Protein AF-A0A3Q3DZ41-F1 (afdb_monomer_lite)

InterPro domains:
  IPR013961 RAI1-like [PF08652] (24-184)
  IPR039039 RAI1-like family [PTHR12395] (18-173)

pLDDT: mean 80.2, std 16.4, range [27.97, 94.75]

Secondary structure (DSSP, 8-state):
------GGGG-SSPPP-PPPEEEEEEEE-TT--EESSSTT-EEE-PPPSS----TTTTTTTT-----HHHHTSSHHHHHHHHHTHHHHHHHHTTSSS--TTTT-SEE--HHHHHHHHHGGG-SS---EEEEEEETTEEEEEEE--HHHHHHHHT--HHHHHHHHHHHHHHHHTEESS--TT--S---EES-EEEEE--------

Organism: Hippocampus comes (NCBI:txid109280)

Foldseek 3Di:
DDDDLAPVVVPDPDDDDDDWDFPAWWAADPVRDIGRDCQQKWWFADADPDHPFDLQVCVVPNDDDDDPVVVQDCVNVVVNCVVCQVVLQVVCVVPPQNGSQPVAAEDDAPVVVVCVVCSNPCPPDDWDWDWDDDSNYIYIGTDQDPVNVVCVVPPDPVNVSVVSSVVRVVVVGTDSDPDPPDPDDGDIDHIRTDIDDDPDPPDD

Sequence (204 aa):
MILNAKKESYERCSPPFEERVEEGSFSLDAEWQFQHDNSQMRYFVEPDKTPNFDLRNGYSDRDIQGDENFIKTLEHILQWILANKSELMQRTAASSVSSPLADFDFVTSRGRLTKVFCTPYDDELEWSLAITKFQGVFYINEVETESACCYRQNRTESHKENMYWGYMFKQYTRAGRTCTVCSRECWNLFVCSILHHSKKKCCK

Structure (mmCIF, N/CA/C/O backbone):
data_AF-A0A3Q3DZ41-F1
#
_entry.id   AF-A0A3Q3DZ41-F1
#
loop_
_atom_site.group_PDB
_atom_site.id
_atom_site.type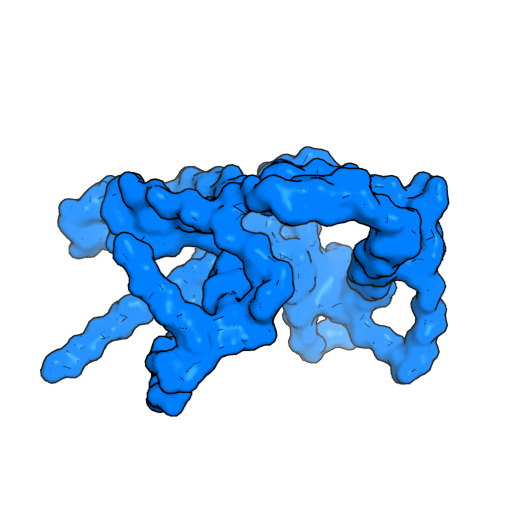_symbol
_atom_site.label_atom_id
_atom_site.label_alt_id
_atom_site.label_comp_id
_atom_site.label_asym_id
_atom_site.label_entity_id
_atom_site.label_seq_id
_atom_site.pdbx_PDB_ins_code
_atom_site.Cartn_x
_atom_site.Cartn_y
_atom_site.Cartn_z
_atom_site.occupancy
_atom_site.B_iso_or_equiv
_atom_site.auth_seq_id
_atom_site.auth_comp_id
_atom_site.auth_asym_id
_atom_site.auth_atom_id
_atom_site.pdbx_PDB_model_num
ATOM 1 N N . MET A 1 1 ? 1.398 15.754 20.392 1.00 50.03 1 MET A N 1
ATOM 2 C CA . MET A 1 1 ? 2.151 14.551 20.808 1.00 50.03 1 MET A CA 1
ATOM 3 C C . MET A 1 1 ? 3.187 14.290 19.731 1.00 50.03 1 MET A C 1
ATOM 5 O O . MET A 1 1 ? 2.789 14.219 18.579 1.00 50.03 1 MET A O 1
ATOM 9 N N . ILE A 1 2 ? 4.475 14.237 20.071 1.00 73.56 2 ILE A N 1
ATOM 10 C CA . ILE A 1 2 ? 5.553 13.931 19.117 1.00 73.56 2 ILE A CA 1
ATOM 11 C C . ILE A 1 2 ? 6.000 12.501 19.415 1.00 73.56 2 ILE A C 1
ATOM 13 O O . ILE A 1 2 ? 6.341 12.200 20.558 1.00 73.56 2 ILE A O 1
ATOM 17 N N . LEU A 1 3 ? 5.928 11.618 18.421 1.00 80.25 3 LEU A N 1
ATOM 18 C CA . LEU A 1 3 ? 6.421 10.244 18.522 1.00 80.25 3 LEU A CA 1
ATOM 19 C C . LEU A 1 3 ? 7.865 10.200 18.021 1.00 80.25 3 LEU A C 1
ATOM 21 O O . LEU A 1 3 ? 8.199 10.847 17.032 1.00 80.25 3 LEU A O 1
ATOM 25 N N . ASN A 1 4 ? 8.724 9.454 18.711 1.00 84.62 4 ASN A N 1
ATOM 26 C CA . ASN A 1 4 ? 10.105 9.264 18.288 1.00 84.62 4 ASN A CA 1
ATOM 27 C C . ASN A 1 4 ? 10.167 8.139 17.250 1.00 84.62 4 ASN A C 1
ATOM 29 O O . ASN A 1 4 ? 9.883 7.004 17.600 1.00 84.62 4 ASN A O 1
ATOM 33 N N . ALA A 1 5 ? 10.550 8.445 16.011 1.00 84.38 5 ALA A N 1
ATOM 34 C CA . ALA A 1 5 ? 10.646 7.461 14.933 1.00 84.38 5 ALA A CA 1
ATOM 35 C C . ALA A 1 5 ? 11.981 6.691 14.902 1.00 84.38 5 ALA A C 1
ATOM 37 O O . ALA A 1 5 ? 12.121 5.762 14.116 1.00 84.38 5 ALA A O 1
ATOM 38 N N . LYS A 1 6 ? 12.956 7.042 15.749 1.00 86.12 6 LYS A N 1
ATOM 39 C CA . LYS A 1 6 ? 14.289 6.427 15.742 1.00 86.12 6 LYS A CA 1
ATOM 40 C C . LYS A 1 6 ? 14.233 4.934 16.051 1.00 86.12 6 LYS A C 1
ATOM 42 O O . LYS A 1 6 ? 13.667 4.543 17.078 1.00 86.12 6 LYS A O 1
ATOM 47 N N . LYS A 1 7 ? 14.882 4.126 15.207 1.00 86.31 7 LYS A N 1
ATOM 48 C CA . LYS A 1 7 ? 14.948 2.662 15.314 1.00 86.31 7 LYS A CA 1
ATOM 49 C C . LYS A 1 7 ? 15.288 2.186 16.726 1.00 86.31 7 LYS A C 1
ATOM 51 O O . LYS A 1 7 ? 14.606 1.297 17.227 1.00 86.31 7 LYS A O 1
ATOM 56 N N . GLU A 1 8 ? 16.256 2.815 17.392 1.00 88.06 8 GLU A N 1
ATOM 57 C CA . GLU A 1 8 ? 16.742 2.441 18.730 1.00 88.06 8 GLU A CA 1
ATOM 58 C C . GLU A 1 8 ? 15.627 2.451 19.788 1.00 88.06 8 GLU A C 1
ATOM 60 O O . GLU A 1 8 ? 15.669 1.711 20.769 1.00 88.06 8 GLU A O 1
ATOM 65 N N . SER A 1 9 ? 14.577 3.253 19.578 1.00 85.81 9 SER A N 1
ATOM 66 C CA . SER A 1 9 ? 13.415 3.307 20.477 1.00 85.81 9 SER A CA 1
ATOM 67 C C . SER A 1 9 ? 12.537 2.052 20.394 1.00 85.81 9 SER A C 1
ATOM 69 O O . SER A 1 9 ? 11.720 1.813 21.288 1.00 85.81 9 SER A O 1
ATOM 71 N N . TYR A 1 10 ? 12.708 1.247 19.342 1.00 85.75 10 TYR A N 1
ATOM 72 C CA . TYR A 1 10 ? 11.885 0.090 18.998 1.00 85.75 10 TYR A CA 1
ATOM 73 C C . TYR A 1 10 ? 12.662 -1.238 18.969 1.00 85.75 10 TYR A C 1
ATOM 75 O O . TYR A 1 10 ? 12.063 -2.268 18.677 1.00 85.75 10 TYR A O 1
ATOM 83 N N . GLU A 1 11 ? 13.951 -1.264 19.336 1.00 82.00 11 GLU A N 1
ATOM 84 C CA . GLU A 1 11 ? 14.818 -2.467 19.333 1.00 82.00 11 GLU A CA 1
ATOM 85 C C . GLU A 1 11 ? 14.500 -3.504 20.437 1.00 82.00 11 GLU A C 1
ATOM 87 O O . GLU A 1 11 ? 15.330 -4.333 20.808 1.00 82.00 11 GLU A O 1
ATOM 92 N N . ARG A 1 12 ? 13.285 -3.479 20.991 1.00 79.06 12 ARG A N 1
ATOM 93 C CA . ARG A 1 12 ? 12.823 -4.451 21.993 1.00 79.06 12 ARG A CA 1
ATOM 94 C C . ARG A 1 12 ? 12.390 -5.765 21.330 1.00 79.06 12 ARG A C 1
ATOM 96 O O . ARG A 1 12 ? 12.420 -5.908 20.111 1.00 79.06 12 ARG A O 1
ATOM 103 N N . CYS A 1 13 ? 11.958 -6.729 22.147 1.00 76.19 13 CYS A N 1
ATOM 104 C CA . CYS A 1 13 ? 11.358 -7.973 21.666 1.00 76.19 13 CYS A CA 1
ATOM 105 C C . CYS A 1 13 ? 10.259 -7.698 20.633 1.00 76.19 13 CYS A C 1
ATOM 107 O O . CYS A 1 13 ? 9.438 -6.795 20.823 1.00 76.19 13 CYS A O 1
ATOM 109 N N . SER A 1 14 ? 10.227 -8.510 19.574 1.00 78.81 14 SER A N 1
ATOM 110 C CA . SER A 1 14 ? 9.194 -8.433 18.546 1.00 78.81 14 SER A CA 1
ATOM 111 C C . SER A 1 14 ? 7.806 -8.511 19.187 1.00 78.81 14 SER A C 1
ATOM 113 O O . SER A 1 14 ? 7.564 -9.419 19.991 1.00 78.81 14 SER A O 1
ATOM 115 N N . PRO A 1 15 ? 6.894 -7.574 18.871 1.00 84.88 15 PRO A N 1
ATOM 116 C CA . PRO A 1 15 ? 5.538 -7.650 19.382 1.00 84.88 15 PRO A CA 1
ATOM 117 C C . PRO A 1 15 ? 4.857 -8.913 18.838 1.00 84.88 15 PRO A C 1
ATOM 119 O O . PRO A 1 15 ? 5.215 -9.380 17.751 1.00 84.88 15 PRO A O 1
ATOM 122 N N . PRO A 1 16 ? 3.867 -9.464 19.557 1.00 83.56 16 PRO A N 1
ATOM 123 C CA . PRO A 1 16 ? 3.050 -10.532 19.008 1.00 83.56 16 PRO A CA 1
ATOM 124 C C . PRO A 1 16 ? 2.412 -10.043 17.705 1.00 83.56 16 PRO A C 1
ATOM 126 O O . PRO A 1 16 ? 1.768 -8.994 17.666 1.00 83.56 16 PRO A O 1
ATOM 129 N N . PHE A 1 17 ? 2.627 -10.797 16.633 1.00 81.31 17 PHE A N 1
ATOM 130 C CA . PHE A 1 17 ? 2.017 -10.551 15.337 1.00 81.31 17 PHE A CA 1
ATOM 131 C C . PHE A 1 17 ? 1.186 -11.776 14.988 1.00 81.31 17 PHE A C 1
ATOM 133 O O . PHE A 1 17 ? 1.726 -12.836 14.671 1.00 81.31 17 PHE A O 1
ATOM 140 N N . GLU A 1 18 ? -0.128 -11.644 15.139 1.00 79.25 18 GLU A N 1
ATOM 141 C CA . GLU A 1 18 ? -1.050 -12.743 14.887 1.00 79.25 18 GLU A CA 1
ATOM 142 C C . GLU A 1 18 ? -1.245 -12.986 13.386 1.00 79.25 18 GLU A C 1
ATOM 144 O O . GLU A 1 18 ? -1.083 -12.093 12.546 1.00 79.25 18 GLU A O 1
ATOM 149 N N . GLU A 1 19 ? -1.597 -14.229 13.060 1.00 81.38 19 GLU A N 1
ATOM 150 C CA . GLU A 1 19 ? -1.962 -14.621 11.707 1.00 81.38 19 GLU A CA 1
ATOM 151 C C . GLU A 1 19 ? -3.219 -13.869 11.260 1.00 81.38 19 GLU A C 1
ATOM 153 O O . GLU A 1 19 ? -4.181 -13.700 12.014 1.00 81.38 19 GLU A O 1
ATOM 158 N N . ARG A 1 20 ? -3.192 -13.381 10.020 1.00 81.25 20 ARG A N 1
ATOM 159 C CA . ARG A 1 20 ? -4.281 -12.589 9.455 1.00 81.25 20 ARG A CA 1
ATOM 160 C C . ARG A 1 20 ? -5.312 -13.519 8.842 1.00 81.25 20 ARG A C 1
ATOM 162 O O . ARG A 1 20 ? -4.956 -14.369 8.033 1.00 81.25 20 ARG A O 1
ATOM 169 N N . VAL A 1 21 ? -6.577 -13.298 9.174 1.00 84.06 21 VAL A N 1
ATOM 170 C CA . VAL A 1 21 ? -7.697 -14.020 8.567 1.00 84.06 21 VAL A CA 1
ATOM 171 C C . VAL A 1 21 ? -8.318 -13.137 7.492 1.00 84.06 21 VAL A C 1
ATOM 173 O O . VAL A 1 21 ? -8.525 -11.940 7.712 1.00 84.06 21 VAL A O 1
ATOM 176 N N . GLU A 1 22 ? -8.572 -13.715 6.318 1.00 87.19 22 GLU A N 1
ATOM 177 C CA . GLU A 1 22 ? -9.315 -13.042 5.255 1.00 87.19 22 GLU A CA 1
ATOM 178 C C . GLU A 1 22 ? -10.802 -13.001 5.603 1.00 87.19 22 GLU A C 1
ATOM 180 O O . GLU A 1 22 ? -11.447 -14.033 5.758 1.00 87.19 22 GLU A O 1
ATOM 185 N N . GLU A 1 23 ? -11.331 -11.786 5.725 1.00 87.19 23 GLU A N 1
ATOM 186 C CA . GLU A 1 23 ? -12.756 -11.511 5.918 1.00 87.19 23 GLU A CA 1
ATOM 187 C C . GLU A 1 23 ? -13.515 -11.495 4.588 1.00 87.19 23 GLU A C 1
ATOM 189 O O . GLU A 1 23 ? -14.722 -11.706 4.546 1.00 87.19 23 GLU A O 1
ATOM 194 N N . GLY A 1 24 ? -12.801 -11.250 3.491 1.00 90.25 24 GLY A N 1
ATOM 195 C CA . GLY A 1 24 ? -13.309 -11.365 2.135 1.00 90.25 24 GLY A CA 1
ATOM 196 C C . GLY A 1 24 ? -12.546 -10.479 1.166 1.00 90.25 24 GLY A C 1
ATOM 197 O O . GLY A 1 24 ? -11.469 -9.957 1.470 1.00 90.25 24 GLY A O 1
ATOM 198 N N . SER A 1 25 ? -13.129 -10.309 -0.015 1.00 92.06 25 SER A N 1
ATOM 199 C CA . SER A 1 25 ? -12.476 -9.657 -1.140 1.00 92.06 25 SER A CA 1
ATOM 200 C C . SER A 1 25 ? -13.422 -8.853 -2.026 1.00 92.06 25 SER A C 1
ATOM 202 O O . SER A 1 25 ? -14.643 -9.000 -1.963 1.00 92.06 25 SER A O 1
ATOM 204 N N . PHE A 1 26 ? -12.828 -7.985 -2.846 1.00 92.50 26 PHE A N 1
ATOM 205 C CA . PHE A 1 26 ? -13.477 -7.322 -3.973 1.00 92.50 26 PHE A CA 1
ATOM 206 C C . PHE A 1 26 ? -12.498 -7.127 -5.135 1.00 92.50 26 PHE A C 1
ATOM 208 O O . PHE A 1 26 ? -11.273 -7.238 -4.976 1.00 92.50 26 PHE A O 1
ATOM 215 N N . SER A 1 27 ? -13.061 -6.783 -6.288 1.00 90.81 27 SER A N 1
ATOM 216 C CA . SER A 1 27 ? -12.368 -6.520 -7.543 1.00 90.81 27 SER A CA 1
ATOM 217 C C . SER A 1 27 ? -12.644 -5.094 -8.032 1.00 90.81 27 SER A C 1
ATOM 219 O O . SER A 1 27 ? -13.663 -4.502 -7.679 1.00 90.81 27 SER A O 1
ATOM 221 N N . LEU A 1 28 ? -11.729 -4.539 -8.833 1.00 87.94 28 LEU A N 1
ATOM 222 C CA . LEU A 1 28 ? -11.901 -3.258 -9.530 1.00 87.94 28 LEU A CA 1
ATOM 223 C C . LEU A 1 28 ? -11.778 -3.490 -11.033 1.00 87.94 28 LEU A C 1
ATOM 225 O O . LEU A 1 28 ? -10.740 -3.985 -11.478 1.00 87.94 28 LEU A O 1
ATOM 229 N N . ASP A 1 29 ? -12.820 -3.180 -11.798 1.00 86.06 29 ASP A N 1
ATOM 230 C CA . ASP A 1 29 ? -12.792 -3.352 -13.254 1.00 86.06 29 ASP A CA 1
ATOM 231 C C . ASP A 1 29 ? -11.880 -2.332 -13.966 1.00 86.06 29 ASP A C 1
ATOM 233 O O . ASP A 1 29 ? -11.136 -1.576 -13.335 1.00 86.06 29 ASP A O 1
ATOM 237 N N . ALA A 1 30 ? -11.867 -2.364 -15.302 1.00 82.31 30 ALA A N 1
ATOM 238 C CA . ALA A 1 30 ? -11.004 -1.499 -16.108 1.00 82.31 30 ALA A CA 1
ATOM 239 C C . ALA A 1 30 ? -11.345 -0.007 -15.934 1.00 82.31 30 ALA A C 1
ATOM 241 O O . ALA A 1 30 ? -10.482 0.855 -16.102 1.00 82.31 30 ALA A O 1
ATOM 242 N N . GLU A 1 31 ? -12.583 0.283 -15.543 1.00 83.06 31 GLU A N 1
ATOM 243 C CA . GLU A 1 31 ? -13.115 1.603 -15.234 1.00 83.06 31 GLU A CA 1
ATOM 244 C C . GLU A 1 31 ? -12.983 1.950 -13.739 1.00 83.06 31 GLU A C 1
ATOM 246 O O . GLU A 1 31 ? -13.536 2.953 -13.280 1.00 83.06 31 GLU A O 1
ATOM 251 N N . TRP A 1 32 ? -12.230 1.145 -12.979 1.00 80.94 32 TRP A N 1
ATOM 252 C CA . TRP A 1 32 ? -12.004 1.280 -11.539 1.00 80.94 32 TRP A CA 1
ATOM 253 C C . TRP A 1 32 ? -13.282 1.197 -10.700 1.00 80.94 32 TRP A C 1
ATOM 255 O O . TRP A 1 32 ? -13.323 1.696 -9.577 1.00 80.94 32 TRP A O 1
ATOM 265 N N . GLN A 1 33 ? -14.331 0.565 -11.219 1.00 86.88 33 GLN A N 1
ATOM 266 C CA . GLN A 1 33 ? -15.576 0.397 -10.490 1.00 86.88 33 GLN A CA 1
ATOM 267 C C . GLN A 1 33 ? -15.510 -0.826 -9.587 1.00 86.88 33 GLN A C 1
ATOM 269 O O . GLN A 1 33 ? -14.936 -1.867 -9.917 1.00 86.88 33 GLN A O 1
ATOM 274 N N . PHE A 1 34 ? -16.123 -0.680 -8.418 1.00 89.75 34 PHE A N 1
ATOM 275 C CA . PHE A 1 34 ? -16.213 -1.733 -7.425 1.00 89.75 34 PHE A CA 1
ATOM 276 C C . PHE A 1 34 ? -17.076 -2.893 -7.911 1.00 89.75 34 PHE A C 1
ATOM 278 O O . PHE A 1 34 ? -18.251 -2.720 -8.231 1.00 89.75 34 PHE A O 1
ATOM 285 N N . GLN A 1 35 ? -16.494 -4.087 -7.864 1.00 92.50 35 GLN A N 1
ATOM 286 C CA . GLN A 1 35 ? -17.171 -5.351 -8.101 1.00 92.50 35 GLN A CA 1
ATOM 287 C C . GLN A 1 35 ? -17.053 -6.204 -6.838 1.00 92.50 35 GLN A C 1
ATOM 289 O O . GLN A 1 35 ? -15.948 -6.490 -6.363 1.00 92.50 35 GLN A O 1
ATOM 294 N N . HIS A 1 36 ? -18.189 -6.615 -6.269 1.00 92.81 36 HIS A N 1
ATOM 295 C CA . HIS A 1 36 ? -18.228 -7.445 -5.057 1.00 92.81 36 HIS A CA 1
ATOM 296 C C . HIS A 1 36 ? -17.983 -8.924 -5.387 1.00 92.81 36 HIS A C 1
ATOM 298 O O . HIS A 1 36 ? -18.798 -9.797 -5.105 1.00 92.81 36 HIS A O 1
ATOM 304 N N . ASP A 1 37 ? -16.861 -9.190 -6.049 1.00 90.25 37 ASP A N 1
ATOM 305 C CA . ASP A 1 37 ? -16.443 -10.508 -6.502 1.00 90.25 37 ASP A CA 1
ATOM 306 C C . ASP A 1 37 ? -14.910 -10.619 -6.578 1.00 90.25 37 ASP A C 1
ATOM 308 O O . ASP A 1 37 ? -14.155 -9.709 -6.219 1.00 90.25 37 ASP A O 1
ATOM 312 N N . ASN A 1 38 ? -14.435 -11.756 -7.077 1.00 89.00 38 ASN A N 1
ATOM 313 C CA . ASN A 1 38 ? -13.027 -12.031 -7.340 1.00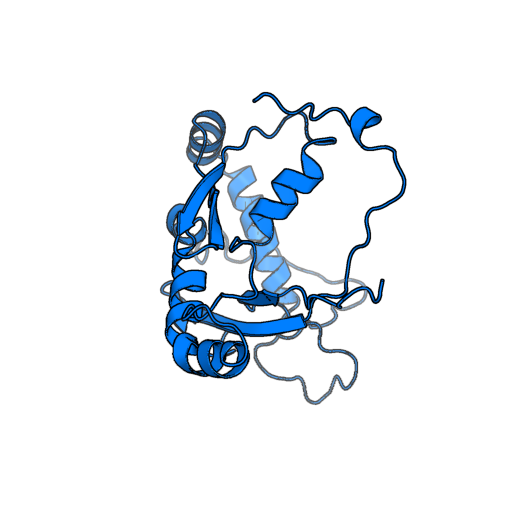 89.00 38 ASN A CA 1
ATOM 314 C C . ASN A 1 38 ? -12.695 -12.071 -8.845 1.00 89.00 38 ASN A C 1
ATOM 316 O O . ASN A 1 38 ? -11.720 -12.711 -9.239 1.00 89.00 38 ASN A O 1
ATOM 320 N N . SER A 1 39 ? -13.471 -11.392 -9.696 1.00 86.81 39 SER A N 1
ATOM 321 C CA . SER A 1 39 ? -13.297 -11.396 -11.160 1.00 86.81 39 SER A CA 1
ATOM 322 C C . SER A 1 39 ? -11.920 -10.894 -11.620 1.00 86.81 39 SER A C 1
ATOM 324 O O . SER A 1 39 ? -11.406 -11.297 -12.671 1.00 86.81 39 SER A O 1
ATOM 326 N N . GLN A 1 40 ? -11.278 -10.037 -10.823 1.00 87.12 40 GLN A N 1
ATOM 327 C CA . GLN A 1 40 ? -9.956 -9.482 -11.125 1.00 87.12 40 GLN A CA 1
ATOM 328 C C . GLN A 1 40 ? -8.805 -10.274 -10.503 1.00 87.12 40 GLN A C 1
ATOM 330 O O . GLN A 1 40 ? -7.640 -9.965 -10.760 1.00 87.12 40 GLN A O 1
ATOM 335 N N . MET A 1 41 ? -9.116 -11.357 -9.782 1.00 87.75 41 MET A N 1
ATOM 336 C CA . MET A 1 41 ? -8.122 -12.307 -9.304 1.00 87.75 41 MET A CA 1
ATOM 337 C C . MET A 1 41 ? -7.336 -12.885 -10.485 1.00 87.75 41 MET A C 1
ATOM 339 O O . MET A 1 41 ? -7.886 -13.217 -11.542 1.00 87.75 41 MET A O 1
ATOM 343 N N . ARG A 1 42 ? -6.019 -12.984 -10.316 1.00 84.56 42 ARG A N 1
ATOM 344 C CA . ARG A 1 42 ? -5.111 -13.620 -11.268 1.00 84.56 42 ARG A CA 1
ATOM 345 C C . ARG A 1 42 ? -4.281 -14.669 -10.552 1.00 84.56 42 ARG A C 1
ATOM 347 O O . ARG A 1 42 ? -3.927 -14.520 -9.382 1.00 84.56 42 ARG A O 1
ATOM 354 N N . TYR A 1 43 ? -3.938 -15.704 -11.300 1.00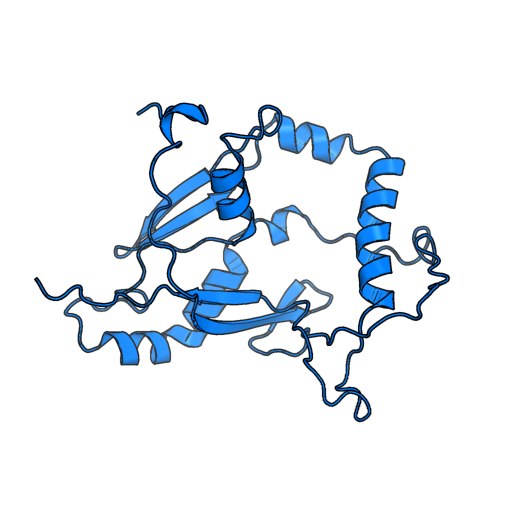 86.50 43 TYR A N 1
ATOM 355 C CA . TYR A 1 43 ? -3.097 -16.786 -10.816 1.00 86.50 43 TYR A CA 1
ATOM 356 C C . TYR A 1 43 ? -1.662 -16.540 -11.239 1.00 86.50 43 TYR A C 1
ATOM 358 O O . TYR A 1 43 ? -1.414 -16.179 -12.392 1.00 86.50 43 TYR A O 1
ATOM 366 N N . PHE A 1 44 ? -0.735 -16.727 -10.303 1.00 88.81 44 PHE A N 1
ATOM 367 C CA . PHE A 1 44 ? 0.684 -16.724 -10.614 1.00 88.81 44 PHE A CA 1
ATOM 368 C C . PHE A 1 44 ? 1.009 -17.831 -11.623 1.00 88.81 44 PHE A C 1
ATOM 370 O O . PHE A 1 44 ? 0.612 -18.984 -11.452 1.00 88.81 44 PHE A O 1
ATOM 377 N N . VAL A 1 45 ? 1.733 -17.459 -12.673 1.00 88.56 45 VAL A N 1
ATOM 378 C CA . VAL A 1 45 ? 2.294 -18.376 -13.660 1.00 88.56 45 VAL A CA 1
ATOM 379 C C . VAL A 1 45 ? 3.801 -18.309 -13.518 1.00 88.56 45 VAL A C 1
ATOM 381 O O . VAL A 1 45 ? 4.399 -17.246 -13.703 1.00 88.56 45 VAL A O 1
ATOM 384 N N . GLU A 1 46 ? 4.395 -19.444 -13.157 1.00 90.00 46 GLU A N 1
ATOM 385 C CA . GLU A 1 46 ? 5.840 -19.549 -13.030 1.00 90.00 46 GLU A CA 1
ATOM 386 C C . GLU A 1 46 ? 6.489 -19.326 -14.404 1.00 90.00 46 GLU A C 1
ATOM 388 O O . GLU A 1 46 ? 6.101 -19.979 -15.378 1.00 90.00 46 GLU A O 1
ATOM 393 N N . PRO A 1 47 ? 7.434 -18.380 -14.511 1.00 89.31 47 PRO A N 1
ATOM 394 C CA . PRO A 1 47 ? 8.138 -18.144 -15.757 1.00 89.31 47 PRO A CA 1
ATOM 395 C C . PRO A 1 47 ? 9.170 -19.241 -16.036 1.00 89.31 47 PRO A C 1
ATOM 397 O O . PRO A 1 47 ? 9.635 -19.929 -15.127 1.00 89.31 47 PRO A O 1
ATOM 400 N N . ASP A 1 48 ? 9.601 -19.350 -17.293 1.00 91.06 48 ASP A N 1
ATOM 401 C CA . ASP A 1 48 ? 10.755 -20.177 -17.646 1.00 91.06 48 ASP A CA 1
ATOM 402 C C . ASP A 1 48 ? 12.012 -19.742 -16.874 1.00 91.06 48 ASP A C 1
ATOM 404 O O . ASP A 1 48 ? 12.141 -18.592 -16.454 1.00 91.06 48 ASP A O 1
ATOM 408 N N . LYS A 1 49 ? 12.996 -20.643 -16.749 1.00 89.38 49 LYS A N 1
ATOM 409 C CA . LYS A 1 49 ? 14.269 -20.378 -16.042 1.00 89.38 49 LYS A CA 1
ATOM 410 C C . LYS A 1 49 ? 15.014 -19.138 -16.552 1.00 89.38 49 LYS A C 1
ATOM 412 O O . LYS A 1 49 ? 15.758 -18.517 -15.799 1.00 89.38 49 LYS A O 1
ATOM 417 N N . THR A 1 50 ? 14.844 -18.808 -17.829 1.00 91.06 50 THR A N 1
ATOM 418 C CA . THR A 1 50 ? 15.437 -17.640 -18.488 1.00 91.06 50 THR A CA 1
ATOM 419 C C . THR A 1 50 ? 14.349 -16.920 -19.286 1.00 91.06 50 THR A C 1
ATOM 421 O O . THR A 1 50 ? 14.255 -17.114 -20.502 1.00 91.06 50 THR A O 1
ATOM 424 N N . PRO A 1 51 ? 13.480 -16.144 -18.618 1.00 91.06 51 PRO A N 1
ATOM 425 C CA . PRO A 1 51 ? 12.360 -15.503 -19.284 1.00 91.06 51 PRO A CA 1
ATOM 426 C C . PRO A 1 51 ? 12.855 -14.342 -20.150 1.00 91.06 51 PRO A C 1
ATOM 428 O O . PRO A 1 51 ? 13.620 -13.495 -19.692 1.00 91.06 51 PRO A O 1
ATOM 431 N N . ASN A 1 52 ? 12.399 -14.281 -21.400 1.00 93.12 52 ASN A N 1
ATOM 432 C CA . ASN A 1 52 ? 12.709 -13.184 -22.318 1.00 93.12 52 ASN A CA 1
ATOM 433 C C . ASN A 1 52 ? 11.569 -12.153 -22.327 1.00 93.12 52 ASN A C 1
ATOM 435 O O . ASN A 1 52 ? 10.832 -12.030 -23.305 1.00 93.12 52 ASN A O 1
ATOM 439 N N . PHE A 1 53 ? 11.367 -11.476 -21.196 1.00 94.00 53 PHE A N 1
ATOM 440 C CA . PHE A 1 53 ? 10.295 -10.492 -21.042 1.00 94.00 53 PHE A CA 1
ATOM 441 C C . PHE A 1 53 ? 10.664 -9.152 -21.673 1.00 94.00 53 PHE A C 1
ATOM 443 O O . PHE A 1 53 ? 11.591 -8.480 -21.223 1.00 94.00 53 PHE A O 1
ATOM 450 N N . ASP A 1 54 ? 9.879 -8.720 -22.659 1.00 93.75 54 ASP A N 1
ATOM 451 C CA . ASP A 1 54 ? 9.933 -7.346 -23.148 1.00 93.75 54 ASP A CA 1
ATOM 452 C C . ASP A 1 54 ? 9.022 -6.461 -22.289 1.00 93.75 54 ASP A C 1
ATOM 454 O O . ASP A 1 54 ? 7.803 -6.423 -22.476 1.00 93.75 54 ASP A O 1
ATOM 458 N N . LEU A 1 55 ? 9.623 -5.770 -21.317 1.00 93.38 55 LEU A N 1
ATOM 459 C CA . LEU A 1 55 ? 8.918 -4.892 -20.378 1.00 93.38 55 LEU A CA 1
ATOM 460 C C . LEU A 1 55 ? 8.513 -3.543 -20.991 1.00 93.38 55 LEU A C 1
ATOM 462 O O . LEU A 1 55 ? 7.698 -2.839 -20.402 1.00 93.38 55 LEU A O 1
ATOM 466 N N . ARG A 1 56 ? 9.055 -3.184 -22.162 1.00 92.62 56 ARG A N 1
ATOM 467 C CA . ARG A 1 56 ? 8.708 -1.951 -22.890 1.00 92.62 56 ARG A CA 1
ATOM 468 C C . ARG A 1 56 ? 7.527 -2.136 -23.829 1.00 92.62 56 ARG A C 1
ATOM 470 O O . ARG A 1 56 ? 6.955 -1.153 -24.300 1.00 92.62 56 ARG A O 1
ATOM 477 N N . ASN A 1 57 ? 7.179 -3.386 -24.114 1.00 90.50 57 ASN A N 1
ATOM 478 C CA . ASN A 1 57 ? 6.117 -3.756 -25.030 1.00 90.50 57 ASN A CA 1
ATOM 479 C C . ASN A 1 57 ? 4.796 -3.072 -24.657 1.00 90.50 57 ASN A C 1
ATOM 481 O O . ASN A 1 57 ? 4.159 -3.472 -23.693 1.00 90.50 57 ASN A O 1
ATOM 485 N N . GLY A 1 58 ? 4.364 -2.095 -25.458 1.00 87.19 58 GLY A N 1
ATOM 486 C CA . GLY A 1 58 ? 3.092 -1.398 -25.264 1.00 87.19 58 GLY A CA 1
ATOM 487 C C . GLY A 1 58 ? 3.169 -0.097 -24.467 1.00 87.19 58 GLY A C 1
ATOM 488 O O . GLY A 1 58 ? 2.130 0.523 -24.262 1.00 87.19 58 GLY A O 1
ATOM 489 N N . TYR A 1 59 ? 4.357 0.344 -24.033 1.00 88.50 59 TYR A N 1
ATOM 490 C CA . TYR A 1 59 ? 4.485 1.571 -23.238 1.00 88.50 59 TYR A CA 1
ATOM 491 C C . TYR A 1 59 ? 4.008 2.816 -24.002 1.00 88.50 59 TYR A C 1
ATOM 493 O O . TYR A 1 59 ? 3.346 3.677 -23.436 1.00 88.50 59 TYR A O 1
ATOM 501 N N . SER A 1 60 ? 4.300 2.905 -25.304 1.00 87.06 60 SER A N 1
ATOM 502 C CA . SER A 1 60 ? 3.977 4.091 -26.109 1.00 87.06 60 SER A CA 1
ATOM 503 C C . SER A 1 60 ? 2.527 4.165 -26.598 1.00 87.06 60 SER A C 1
ATOM 505 O O . SER A 1 60 ? 2.086 5.242 -26.985 1.00 87.06 60 SER A O 1
ATOM 507 N N . ASP A 1 61 ? 1.808 3.040 -26.662 1.00 84.44 61 ASP A N 1
ATOM 508 C CA . ASP A 1 61 ? 0.504 2.942 -27.339 1.00 84.44 61 ASP A CA 1
ATOM 509 C C . ASP A 1 61 ? -0.601 2.249 -26.523 1.00 84.44 61 ASP A C 1
ATOM 511 O O . ASP A 1 61 ? -1.777 2.404 -26.847 1.00 84.44 61 ASP A O 1
ATOM 515 N N . ARG A 1 62 ? -0.255 1.491 -25.473 1.00 82.69 62 ARG A N 1
ATOM 516 C CA . ARG A 1 62 ? -1.205 0.705 -24.663 1.00 82.69 62 ARG A CA 1
ATOM 517 C C . ARG A 1 62 ? -1.139 0.986 -23.161 1.00 82.69 62 ARG A C 1
ATOM 519 O O . ARG A 1 62 ? -1.870 0.339 -22.412 1.00 82.69 62 ARG A O 1
ATOM 526 N N . ASP A 1 63 ? -0.290 1.906 -22.705 1.00 80.88 63 ASP A N 1
ATOM 527 C CA . ASP A 1 63 ? -0.260 2.303 -21.294 1.00 80.88 63 ASP A CA 1
ATOM 528 C C . ASP A 1 63 ? -1.508 3.129 -20.942 1.00 80.88 63 ASP A C 1
ATOM 530 O O . ASP A 1 63 ? -1.714 4.229 -21.455 1.00 80.88 63 ASP A O 1
ATOM 534 N N . ILE A 1 64 ? -2.356 2.581 -20.070 1.00 76.19 64 ILE A N 1
ATOM 535 C CA . ILE A 1 64 ? -3.542 3.258 -19.538 1.00 76.19 64 ILE A CA 1
ATOM 536 C C . ILE A 1 64 ? -3.245 3.604 -18.083 1.00 76.19 64 ILE A C 1
ATOM 538 O O . ILE A 1 64 ? -3.305 2.749 -17.195 1.00 76.19 64 ILE A O 1
ATOM 542 N N . GLN A 1 65 ? -2.926 4.872 -17.834 1.00 71.69 65 GLN A N 1
ATOM 543 C CA . GLN A 1 65 ? -2.642 5.358 -16.488 1.00 71.69 65 GLN A CA 1
ATOM 544 C C . GLN A 1 65 ? -3.951 5.622 -15.739 1.00 71.69 65 GLN A C 1
ATOM 546 O O . GLN A 1 65 ? -4.782 6.420 -16.171 1.00 71.69 65 GLN A O 1
ATOM 551 N N . GLY A 1 66 ? -4.136 4.933 -14.613 1.00 68.69 66 GLY A N 1
ATOM 552 C CA . GLY A 1 66 ? -5.242 5.196 -13.695 1.00 68.69 66 GLY A CA 1
ATOM 553 C C . GLY A 1 66 ? -5.031 6.480 -12.896 1.00 68.69 66 GLY A C 1
ATOM 554 O O . GLY A 1 66 ? -3.899 6.926 -12.699 1.00 68.69 66 GLY A O 1
ATOM 555 N N . ASP A 1 67 ? -6.120 7.054 -12.384 1.00 72.75 67 ASP A N 1
ATOM 556 C CA . ASP A 1 67 ? -6.029 8.181 -11.456 1.00 72.75 67 ASP A CA 1
ATOM 557 C C . ASP A 1 67 ? -5.469 7.711 -10.103 1.00 72.75 67 ASP A C 1
ATOM 559 O O . ASP A 1 67 ? -6.133 7.030 -9.316 1.00 72.75 67 ASP A O 1
ATOM 563 N N . GLU A 1 68 ? -4.226 8.096 -9.807 1.00 72.31 68 GLU A N 1
ATOM 564 C CA . GLU A 1 68 ? -3.563 7.756 -8.547 1.00 72.31 68 GLU A CA 1
ATOM 565 C C . GLU A 1 68 ? -4.294 8.296 -7.316 1.00 72.31 68 GLU A C 1
ATOM 567 O O . GLU A 1 68 ? -4.175 7.712 -6.238 1.00 72.31 68 GLU A O 1
ATOM 572 N N . ASN A 1 69 ? -5.044 9.394 -7.441 1.00 70.38 69 ASN A N 1
ATOM 573 C CA . ASN A 1 69 ? -5.777 9.965 -6.313 1.00 70.38 69 ASN A CA 1
ATOM 574 C C . ASN A 1 69 ? -6.968 9.093 -5.929 1.00 70.38 69 ASN A C 1
ATOM 576 O O . ASN A 1 69 ? -7.232 8.900 -4.742 1.00 70.38 69 ASN A O 1
ATOM 580 N N . PHE A 1 70 ? -7.633 8.509 -6.924 1.00 69.19 70 PHE A N 1
ATOM 581 C CA . PHE A 1 70 ? -8.752 7.597 -6.725 1.00 69.19 70 PHE A CA 1
ATOM 582 C C . PHE A 1 70 ? -8.318 6.319 -5.987 1.00 69.19 70 PHE A C 1
ATOM 584 O O . PHE A 1 70 ? -8.976 5.865 -5.052 1.00 69.19 70 PHE A O 1
ATOM 591 N N . ILE A 1 71 ? -7.131 5.794 -6.310 1.00 65.69 71 ILE A N 1
ATOM 592 C CA . ILE A 1 71 ? -6.546 4.604 -5.662 1.00 65.69 71 ILE A CA 1
ATOM 593 C C . ILE A 1 71 ? -6.167 4.875 -4.192 1.00 65.69 71 ILE A C 1
ATOM 595 O O . ILE A 1 71 ? -6.158 3.966 -3.356 1.00 65.69 71 ILE A O 1
ATOM 599 N N . LYS A 1 72 ? -5.862 6.132 -3.847 1.00 67.00 72 LYS A N 1
ATOM 600 C CA . LYS A 1 72 ? -5.434 6.557 -2.505 1.00 67.00 72 LYS A CA 1
ATOM 601 C C . LYS A 1 72 ? -6.586 6.787 -1.527 1.00 67.00 72 LYS A C 1
ATOM 603 O O . LYS A 1 72 ? -6.320 7.239 -0.413 1.00 67.00 72 LYS A O 1
ATOM 608 N N . THR A 1 73 ? -7.836 6.483 -1.860 1.00 82.12 73 THR A N 1
ATOM 609 C CA . THR A 1 73 ? -8.958 6.649 -0.922 1.00 82.12 73 THR A CA 1
ATOM 610 C C . THR A 1 73 ? -9.191 5.384 -0.081 1.00 82.12 73 THR A C 1
ATOM 612 O O . THR A 1 73 ? -8.511 4.362 -0.230 1.00 82.12 73 THR A O 1
ATOM 615 N N . LEU A 1 74 ? -10.113 5.458 0.885 1.00 89.44 74 LEU A N 1
ATOM 616 C CA . LEU A 1 74 ? -10.676 4.281 1.564 1.00 89.44 74 LEU A CA 1
ATOM 617 C C . LEU A 1 74 ? -11.980 3.810 0.905 1.00 89.44 74 LEU A C 1
ATOM 619 O O . LEU A 1 74 ? -12.603 2.881 1.406 1.00 89.44 74 LEU A O 1
ATOM 623 N N . GLU A 1 75 ? -12.396 4.436 -0.195 1.00 89.69 75 GLU A N 1
ATOM 624 C CA . GLU A 1 75 ? -13.741 4.316 -0.756 1.00 89.69 75 GLU A CA 1
ATOM 625 C C . GLU A 1 75 ? -14.144 2.867 -1.027 1.00 89.69 75 GLU A C 1
ATOM 627 O O . GLU A 1 75 ? -15.141 2.408 -0.482 1.00 89.69 75 GLU A O 1
ATOM 632 N N . HIS A 1 76 ? -13.320 2.107 -1.748 1.00 89.25 76 HIS A N 1
ATOM 633 C CA . HIS A 1 76 ? -13.623 0.710 -2.073 1.00 89.25 76 HIS A CA 1
ATOM 634 C C . HIS A 1 76 ? -13.658 -0.211 -0.844 1.00 89.25 76 HIS A C 1
ATOM 636 O O . HIS A 1 76 ? -14.465 -1.135 -0.774 1.00 89.25 76 HIS A O 1
ATOM 642 N N . ILE A 1 77 ? -12.824 0.063 0.167 1.00 91.56 77 ILE A N 1
ATOM 643 C CA . ILE A 1 77 ? -12.864 -0.669 1.443 1.00 91.56 77 ILE A CA 1
ATOM 644 C C . ILE A 1 77 ? -14.182 -0.366 2.166 1.00 91.56 77 ILE A C 1
ATOM 646 O O . ILE A 1 77 ? -14.816 -1.271 2.704 1.00 91.56 77 ILE A O 1
ATOM 650 N N . LEU A 1 78 ? -14.622 0.896 2.158 1.00 92.25 78 LEU A N 1
ATOM 651 C CA . LEU A 1 78 ? -15.897 1.302 2.748 1.00 92.25 78 LEU A CA 1
ATOM 652 C C . LEU A 1 78 ? -17.089 0.715 1.981 1.00 92.25 78 LEU A C 1
ATOM 654 O O . LEU A 1 78 ? -18.030 0.245 2.615 1.00 92.25 78 LEU A O 1
ATOM 658 N N . GLN A 1 79 ? -17.041 0.684 0.648 1.00 93.44 79 GLN A N 1
ATOM 659 C CA . GLN A 1 79 ? -18.048 0.028 -0.192 1.00 93.44 79 GLN A CA 1
ATOM 660 C C . GLN A 1 79 ? -18.148 -1.464 0.138 1.00 93.44 79 GLN A C 1
ATOM 662 O O . GLN A 1 79 ? -19.254 -1.961 0.345 1.00 93.44 79 GLN A O 1
ATOM 667 N N . TRP A 1 80 ? -17.014 -2.153 0.305 1.00 93.75 80 TRP A N 1
ATOM 668 C CA . TRP A 1 80 ? -17.003 -3.541 0.762 1.00 93.75 80 TRP A CA 1
ATOM 669 C 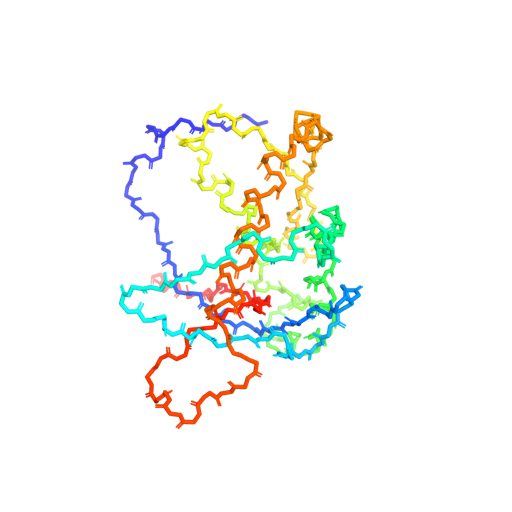C . TRP A 1 80 ? -17.635 -3.692 2.152 1.00 93.75 80 TRP A C 1
ATOM 671 O O . TRP A 1 80 ? -18.513 -4.531 2.339 1.00 93.75 80 TRP A O 1
ATOM 681 N N . ILE A 1 81 ? -17.269 -2.854 3.128 1.00 92.12 81 ILE A N 1
ATOM 682 C CA . ILE A 1 81 ? -17.859 -2.904 4.480 1.00 92.12 81 ILE A CA 1
ATOM 683 C C . ILE A 1 81 ? -19.382 -2.711 4.422 1.00 92.12 81 ILE A C 1
ATOM 685 O O . ILE A 1 81 ? -20.122 -3.401 5.124 1.00 92.12 81 ILE A O 1
ATOM 689 N N . LEU A 1 82 ? -19.864 -1.783 3.591 1.00 92.81 82 LEU A N 1
ATOM 690 C CA . LEU A 1 82 ? -21.293 -1.528 3.417 1.00 92.81 82 LEU A CA 1
ATOM 691 C C . LEU A 1 82 ? -22.010 -2.710 2.754 1.00 92.81 82 LEU A C 1
ATOM 693 O O . LEU A 1 82 ? -23.088 -3.083 3.218 1.00 92.81 82 LEU A O 1
ATOM 697 N N . ALA A 1 83 ? -21.404 -3.323 1.734 1.00 93.56 83 ALA A N 1
ATOM 698 C CA . ALA A 1 83 ? -21.944 -4.499 1.052 1.00 93.56 83 ALA A CA 1
ATOM 699 C C . ALA A 1 83 ? -22.051 -5.724 1.982 1.00 93.56 83 ALA A C 1
ATOM 701 O O . ALA A 1 83 ? -23.010 -6.483 1.886 1.00 93.56 83 ALA A O 1
ATOM 702 N N . ASN A 1 84 ? -21.126 -5.872 2.938 1.00 91.75 84 ASN A N 1
ATOM 703 C CA . ASN A 1 84 ? -21.079 -7.002 3.879 1.00 91.75 84 ASN A CA 1
ATOM 704 C C . ASN A 1 84 ? -21.654 -6.659 5.268 1.00 91.75 84 ASN A C 1
ATOM 706 O O . ASN A 1 84 ? -21.509 -7.421 6.223 1.00 91.75 84 ASN A O 1
ATOM 710 N N . LYS A 1 85 ? -22.328 -5.509 5.413 1.00 88.81 85 LYS A N 1
ATOM 711 C CA . LYS A 1 85 ? -22.775 -4.980 6.712 1.00 88.81 85 LYS A CA 1
ATOM 712 C C . LYS A 1 85 ? -23.655 -5.955 7.496 1.00 88.81 85 LYS A C 1
ATOM 714 O O . LYS A 1 85 ? -23.505 -6.050 8.711 1.00 88.81 85 LYS A O 1
ATOM 719 N N . SER A 1 86 ? -24.590 -6.638 6.835 1.00 86.81 86 SER A N 1
ATOM 720 C CA . SER A 1 86 ? -25.509 -7.582 7.486 1.00 86.81 86 SER A CA 1
ATOM 721 C C . SER A 1 86 ? -24.779 -8.802 8.048 1.00 86.81 86 SER A C 1
ATOM 723 O O . SER A 1 86 ? -25.030 -9.182 9.189 1.00 86.81 86 SER A O 1
ATOM 725 N N . GLU A 1 87 ? -23.857 -9.379 7.281 1.00 85.81 87 GLU A N 1
ATOM 726 C CA . GLU A 1 87 ? -23.040 -10.524 7.689 1.00 85.81 87 GLU A CA 1
ATOM 727 C C . GLU A 1 87 ? -22.101 -10.158 8.845 1.00 85.81 87 GLU A C 1
ATOM 729 O O . GLU A 1 87 ? -22.041 -10.857 9.860 1.00 85.81 87 GLU A O 1
ATOM 734 N N . LEU A 1 88 ? -21.449 -8.997 8.742 1.00 84.56 88 LEU A N 1
ATOM 735 C CA . LEU A 1 88 ? -20.603 -8.451 9.798 1.00 84.56 88 LEU A CA 1
ATOM 736 C C . LEU A 1 88 ? -21.400 -8.213 11.095 1.00 84.56 88 LEU A C 1
ATOM 738 O O . LEU A 1 88 ? -20.967 -8.626 12.169 1.00 84.56 88 LEU A O 1
ATOM 742 N N . MET A 1 89 ? -22.609 -7.643 11.002 1.00 80.81 89 MET A N 1
ATOM 743 C CA . MET A 1 89 ? -23.488 -7.435 12.162 1.00 80.81 89 MET A CA 1
ATOM 744 C C . MET A 1 89 ? -23.945 -8.737 12.828 1.00 80.81 89 MET A C 1
ATOM 746 O O . MET A 1 89 ? -24.063 -8.779 14.053 1.00 80.81 89 MET A O 1
ATOM 750 N N . GLN A 1 90 ? -24.219 -9.793 12.053 1.00 78.44 90 GLN A N 1
ATOM 751 C CA . GLN A 1 90 ? -24.626 -11.091 12.607 1.00 78.44 90 GLN A CA 1
ATOM 752 C C . GLN A 1 90 ? -23.513 -11.718 13.451 1.00 78.44 90 GLN A C 1
ATOM 754 O O . GLN A 1 90 ? -23.789 -12.299 14.500 1.00 78.44 90 GLN A O 1
ATOM 759 N N . ARG A 1 91 ? -22.252 -11.546 13.042 1.00 70.69 91 ARG A N 1
ATOM 760 C CA . ARG A 1 91 ? -21.084 -12.035 13.788 1.00 70.69 91 ARG A CA 1
ATOM 761 C C . ARG A 1 91 ? -20.843 -11.248 15.074 1.00 70.69 91 ARG A C 1
ATOM 763 O O . ARG A 1 91 ? -20.490 -11.839 16.091 1.00 70.69 91 ARG A O 1
ATOM 770 N N . THR A 1 92 ? -21.103 -9.941 15.061 1.00 64.56 92 THR A N 1
ATOM 771 C CA . THR A 1 92 ? -20.924 -9.065 16.230 1.00 64.56 92 THR A CA 1
ATOM 772 C C . THR A 1 92 ? -22.127 -9.043 17.179 1.00 64.56 92 THR A C 1
ATOM 774 O O . THR A 1 92 ? -22.069 -8.362 18.199 1.00 64.56 92 THR A O 1
ATOM 777 N N . ALA A 1 93 ? -23.219 -9.764 16.890 1.00 56.12 93 ALA A N 1
ATOM 778 C CA . ALA A 1 93 ? -24.466 -9.736 17.670 1.00 56.12 93 ALA A CA 1
ATOM 779 C C . ALA A 1 93 ? -24.320 -10.196 19.140 1.00 56.12 93 ALA A C 1
ATOM 781 O O . ALA A 1 93 ? -25.221 -9.981 19.949 1.00 56.12 93 ALA A O 1
ATOM 782 N N . ALA A 1 94 ? -23.183 -10.794 19.508 1.00 54.25 94 ALA A N 1
ATOM 783 C CA . ALA A 1 94 ? -22.829 -11.100 20.896 1.00 54.25 94 ALA A CA 1
ATOM 784 C C . ALA A 1 94 ? -22.314 -9.878 21.695 1.00 54.25 94 ALA A C 1
ATOM 786 O O . ALA A 1 94 ? -22.196 -9.950 22.919 1.00 54.25 94 ALA A O 1
ATOM 787 N N . SER A 1 95 ? -22.010 -8.763 21.025 1.00 53.88 95 SER A N 1
ATOM 788 C CA . SER A 1 95 ? -21.476 -7.532 21.611 1.00 53.88 95 SER A CA 1
ATOM 789 C C . SER A 1 95 ? -22.584 -6.479 21.748 1.00 53.88 95 SER A C 1
ATOM 791 O O . SER A 1 95 ? -23.364 -6.249 20.831 1.00 53.88 95 SER A O 1
ATOM 793 N N . SER A 1 96 ? -22.649 -5.785 22.887 1.00 54.69 96 SER A N 1
ATOM 794 C CA . SER A 1 96 ? -23.674 -4.775 23.228 1.00 54.69 96 SER A CA 1
ATOM 795 C C . SER A 1 96 ? -23.650 -3.494 22.371 1.00 54.69 96 SER A C 1
ATOM 797 O O . SER A 1 96 ? -24.389 -2.547 22.644 1.00 54.69 96 SER A O 1
ATOM 799 N N . VAL A 1 97 ? -22.808 -3.446 21.335 1.00 58.31 97 VAL A N 1
ATOM 800 C CA . VAL A 1 97 ? -22.621 -2.306 20.435 1.00 58.31 97 VAL A CA 1
ATOM 801 C C . VAL A 1 97 ? -23.157 -2.677 19.054 1.00 58.31 97 VAL A C 1
ATOM 803 O O . VAL A 1 97 ? -22.616 -3.550 18.385 1.00 58.31 97 VAL A O 1
ATOM 806 N N . SER A 1 98 ? -24.195 -1.972 18.600 1.00 64.31 98 SER A N 1
ATOM 807 C CA . SER A 1 98 ? -24.800 -2.142 17.270 1.00 64.31 98 SER A CA 1
ATOM 808 C C . SER A 1 98 ? -23.931 -1.520 16.159 1.00 64.31 98 SER A C 1
ATOM 810 O O . SER A 1 98 ? -24.353 -0.581 15.481 1.00 64.31 98 SER A O 1
ATOM 812 N N . SER A 1 99 ? -22.704 -2.012 15.981 1.00 72.50 99 SER A N 1
ATOM 813 C CA . SER A 1 99 ? -21.791 -1.614 14.900 1.00 72.50 99 SER A CA 1
ATOM 814 C C . SER A 1 99 ? -21.327 -2.856 14.132 1.00 72.50 99 SER A C 1
ATOM 816 O O . SER A 1 99 ? -20.903 -3.811 14.778 1.00 72.50 99 SER A O 1
ATOM 818 N N . PRO A 1 100 ? -21.342 -2.853 12.781 1.00 72.00 100 PRO A N 1
ATOM 819 C CA . PRO A 1 100 ? -20.854 -3.984 11.981 1.00 72.00 100 PRO A CA 1
ATOM 820 C C . PRO A 1 100 ? -19.366 -4.262 12.229 1.00 72.00 100 PRO A C 1
ATOM 822 O O . PRO A 1 100 ? -18.880 -5.354 11.984 1.00 72.00 100 PRO A O 1
ATOM 825 N N . LEU A 1 101 ? -18.633 -3.265 12.723 1.00 81.12 101 LEU A N 1
ATOM 826 C CA . LEU A 1 101 ? -17.199 -3.336 12.957 1.00 81.12 101 LEU A CA 1
ATOM 827 C C . LEU A 1 101 ? -16.856 -3.303 14.452 1.00 81.12 101 LEU A C 1
ATOM 829 O O . LEU A 1 101 ? -15.780 -2.845 14.820 1.00 81.12 101 LEU A O 1
ATOM 833 N N . ALA A 1 102 ? -17.758 -3.755 15.331 1.00 76.12 102 ALA A N 1
ATOM 834 C CA . ALA A 1 102 ? -17.549 -3.696 16.782 1.00 76.12 102 ALA A CA 1
ATOM 835 C C . ALA A 1 102 ? -16.249 -4.388 17.251 1.00 76.12 102 ALA A C 1
ATOM 837 O O . ALA A 1 102 ? -15.646 -3.957 18.234 1.00 76.12 102 ALA A O 1
ATOM 838 N N . ASP A 1 103 ? -15.791 -5.413 16.526 1.00 79.00 103 ASP A N 1
ATOM 839 C CA . ASP A 1 103 ? -14.564 -6.158 16.839 1.00 79.00 103 ASP A CA 1
ATOM 840 C C . ASP A 1 103 ? -13.294 -5.570 16.195 1.00 79.00 103 ASP A C 1
ATOM 842 O O . ASP A 1 103 ? -12.192 -6.087 16.407 1.00 79.00 103 ASP A O 1
ATOM 846 N N . PHE A 1 104 ? -13.416 -4.492 15.417 1.00 84.44 104 PHE A N 1
ATOM 847 C CA . PHE A 1 104 ? -12.319 -3.878 14.673 1.00 84.44 104 PHE A CA 1
ATOM 848 C C . PHE A 1 104 ? -11.826 -2.622 15.388 1.00 84.44 104 PHE A C 1
ATOM 850 O O . PHE A 1 104 ? -12.605 -1.736 15.730 1.00 84.44 104 PHE A O 1
ATOM 857 N N . ASP A 1 105 ? -10.510 -2.508 15.558 1.00 89.00 105 ASP A N 1
ATOM 858 C CA . ASP A 1 105 ? -9.923 -1.314 16.168 1.00 89.00 105 ASP A CA 1
ATOM 859 C C . ASP A 1 105 ? -9.704 -0.205 15.119 1.00 89.00 105 ASP A C 1
ATOM 861 O O . ASP A 1 105 ? -9.935 0.975 15.391 1.00 89.00 105 ASP A O 1
ATOM 865 N N . PHE A 1 106 ? -9.311 -0.566 13.891 1.00 92.44 106 PHE A N 1
ATOM 866 C CA . PHE A 1 106 ? -9.093 0.387 12.802 1.00 92.44 106 PHE A CA 1
ATOM 867 C C . PHE A 1 106 ? -9.357 -0.203 11.408 1.00 92.44 106 PHE A C 1
ATOM 869 O O . PHE A 1 106 ? -9.318 -1.414 11.208 1.00 92.44 106 PHE A O 1
ATOM 876 N N . VAL A 1 107 ? -9.577 0.682 10.433 1.00 92.88 107 VAL A N 1
ATOM 877 C CA . VAL A 1 107 ? -9.726 0.386 9.002 1.00 92.88 107 VAL A CA 1
ATOM 878 C C . VAL A 1 107 ? -8.706 1.212 8.223 1.00 92.88 107 VAL A C 1
ATOM 880 O O . VAL A 1 107 ? -8.660 2.439 8.332 1.00 92.88 107 VAL A O 1
ATOM 883 N N . THR A 1 108 ? -7.871 0.543 7.428 1.00 93.25 108 THR A N 1
ATOM 884 C CA . THR A 1 108 ? -6.883 1.194 6.558 1.00 93.25 108 THR A CA 1
ATOM 885 C C . THR A 1 108 ? -6.434 0.266 5.426 1.00 93.25 108 THR A C 1
ATOM 887 O O . THR A 1 108 ? -6.792 -0.909 5.408 1.00 93.25 108 THR A O 1
ATOM 890 N N . SER A 1 109 ? -5.625 0.769 4.486 1.00 89.75 109 SER A N 1
ATOM 891 C CA . SER A 1 109 ? -4.996 -0.088 3.470 1.00 89.75 109 SER A CA 1
ATOM 892 C C . SER A 1 109 ? -3.635 -0.588 3.937 1.00 89.75 109 SER A C 1
ATOM 894 O O . SER A 1 109 ? -2.922 0.074 4.695 1.00 89.75 109 SER A O 1
ATOM 896 N N . ARG A 1 110 ? -3.219 -1.739 3.404 1.00 89.50 110 ARG A N 1
ATOM 897 C CA . ARG A 1 110 ? -1.900 -2.315 3.690 1.00 89.50 110 ARG A CA 1
ATOM 898 C C . ARG A 1 110 ? -0.752 -1.347 3.395 1.00 89.50 110 ARG A C 1
ATOM 900 O O . ARG A 1 110 ? 0.189 -1.293 4.177 1.00 89.50 110 ARG A O 1
ATOM 907 N N . GLY A 1 111 ? -0.825 -0.589 2.297 1.00 87.12 111 GLY A N 1
ATOM 908 C CA . GLY A 1 111 ? 0.237 0.346 1.902 1.00 87.12 111 GLY A CA 1
ATOM 909 C C . GLY A 1 111 ? 0.519 1.418 2.959 1.00 87.12 111 GLY A C 1
ATOM 910 O O . GLY A 1 111 ? 1.675 1.744 3.205 1.00 87.12 111 GLY A O 1
ATOM 911 N N . ARG A 1 112 ? -0.519 1.890 3.661 1.00 89.94 112 ARG A N 1
ATOM 912 C CA . ARG A 1 112 ? -0.389 2.890 4.735 1.00 89.94 112 ARG A CA 1
ATOM 913 C C . ARG A 1 112 ? 0.298 2.309 5.970 1.00 89.94 112 ARG A C 1
ATOM 915 O O . ARG A 1 112 ? 1.157 2.958 6.553 1.00 89.94 112 ARG A O 1
ATOM 922 N N . LEU A 1 113 ? -0.012 1.059 6.323 1.00 90.62 113 LEU A N 1
ATOM 923 C CA . LEU A 1 113 ? 0.695 0.354 7.399 1.00 90.62 113 LEU A CA 1
ATOM 924 C C . LEU A 1 113 ? 2.166 0.114 7.055 1.00 90.62 113 LEU A C 1
ATOM 926 O O . LEU A 1 113 ? 3.011 0.230 7.934 1.00 90.62 113 LEU A O 1
ATOM 930 N N . THR A 1 114 ? 2.484 -0.185 5.790 1.00 90.44 114 THR A N 1
ATOM 931 C CA . THR A 1 114 ? 3.878 -0.316 5.345 1.00 90.44 114 THR A CA 1
ATOM 932 C C . THR A 1 114 ? 4.657 0.972 5.592 1.00 90.44 114 THR A C 1
ATOM 934 O O . THR A 1 114 ? 5.746 0.889 6.141 1.00 90.44 114 THR A O 1
ATOM 937 N N . LYS A 1 115 ? 4.087 2.150 5.298 1.00 89.81 115 LYS A N 1
ATOM 938 C CA . LYS A 1 115 ? 4.733 3.436 5.618 1.00 89.81 115 LYS A CA 1
ATOM 939 C C . LYS A 1 115 ? 5.038 3.561 7.107 1.00 89.81 115 LYS A C 1
ATOM 941 O O . LYS A 1 115 ? 6.180 3.808 7.469 1.00 89.81 115 LYS A O 1
ATOM 946 N N . VAL A 1 116 ? 4.058 3.270 7.965 1.00 90.62 116 VAL A N 1
ATOM 947 C CA . VAL A 1 116 ? 4.253 3.292 9.424 1.00 90.62 116 VAL A CA 1
ATOM 948 C C . VAL A 1 116 ? 5.364 2.327 9.855 1.00 90.62 116 VAL A C 1
ATOM 950 O O . VAL A 1 116 ? 6.260 2.734 10.589 1.00 90.62 116 VAL A O 1
ATOM 953 N N . PHE A 1 117 ? 5.352 1.080 9.372 1.00 89.56 117 PHE A N 1
ATOM 954 C CA . PHE A 1 117 ? 6.363 0.074 9.718 1.00 89.56 117 PHE A CA 1
ATOM 955 C C . PHE A 1 117 ? 7.764 0.406 9.200 1.00 89.56 117 PHE A C 1
ATOM 957 O O . PHE A 1 117 ? 8.746 0.049 9.847 1.00 89.56 117 PHE A O 1
ATOM 964 N N . CYS A 1 118 ? 7.857 1.079 8.056 1.00 90.69 118 CYS A N 1
ATOM 965 C CA . CYS A 1 118 ? 9.122 1.462 7.445 1.00 90.69 118 CYS A CA 1
ATOM 966 C C . CYS A 1 118 ? 9.664 2.801 7.962 1.00 90.69 118 CYS A C 1
ATOM 968 O O . CYS A 1 118 ? 10.851 3.031 7.792 1.00 90.69 118 CYS A O 1
ATOM 970 N N . THR A 1 119 ? 8.863 3.628 8.651 1.00 91.12 119 THR A N 1
ATOM 971 C CA . THR A 1 119 ? 9.289 4.938 9.197 1.00 91.12 119 THR A CA 1
ATOM 972 C C . THR A 1 119 ? 10.641 4.917 9.920 1.00 91.12 119 THR A C 1
ATOM 974 O O . THR A 1 119 ? 11.425 5.827 9.693 1.00 91.12 119 THR A O 1
ATOM 977 N N . PRO A 1 120 ? 10.976 3.915 10.761 1.00 90.12 120 PRO A N 1
ATOM 978 C CA . PRO A 1 120 ? 12.272 3.908 11.446 1.00 90.12 120 PRO A CA 1
ATOM 979 C C . PRO A 1 120 ? 13.489 3.657 10.544 1.00 90.12 120 PRO A C 1
ATOM 981 O O . PRO A 1 120 ? 14.615 3.692 11.035 1.00 90.12 120 PRO A O 1
ATOM 984 N N . TYR A 1 121 ? 13.263 3.325 9.273 1.00 89.56 121 TYR A N 1
ATOM 985 C CA . TYR A 1 121 ? 14.277 2.944 8.290 1.00 89.56 121 TYR A CA 1
ATOM 986 C C . TYR A 1 121 ? 14.254 3.821 7.034 1.00 89.56 121 TYR A C 1
ATOM 988 O O . TYR A 1 121 ? 15.088 3.628 6.154 1.00 89.56 121 TYR A O 1
ATOM 996 N N . ASP A 1 122 ? 13.275 4.716 6.922 1.00 84.88 122 ASP A N 1
ATOM 997 C CA . ASP A 1 122 ? 13.017 5.511 5.730 1.00 84.88 122 ASP A CA 1
ATOM 998 C C . ASP A 1 122 ? 13.099 6.994 6.095 1.00 84.88 122 ASP A C 1
ATOM 1000 O O . ASP A 1 122 ? 12.130 7.596 6.561 1.00 84.88 122 ASP A O 1
ATOM 1004 N N . ASP A 1 123 ? 14.298 7.552 5.929 1.00 75.25 123 ASP A N 1
ATOM 1005 C CA . ASP A 1 123 ? 14.601 8.948 6.257 1.00 75.25 123 ASP A CA 1
ATOM 1006 C C . ASP A 1 123 ? 14.176 9.922 5.141 1.00 75.25 123 ASP A C 1
ATOM 1008 O O . ASP A 1 123 ? 14.193 11.138 5.340 1.00 75.25 123 ASP A O 1
ATOM 1012 N N . GLU A 1 124 ? 13.806 9.410 3.962 1.00 74.50 124 GLU A N 1
ATOM 1013 C CA . GLU A 1 124 ? 13.523 10.219 2.770 1.00 74.50 124 GLU A CA 1
ATOM 1014 C C . GLU A 1 124 ? 12.021 10.414 2.532 1.00 74.50 124 GLU A C 1
ATOM 1016 O O . GLU A 1 124 ? 11.608 11.423 1.950 1.00 74.50 124 GLU A O 1
ATOM 1021 N N . LEU A 1 125 ? 11.185 9.468 2.973 1.00 71.56 125 LEU A N 1
ATOM 1022 C CA . LEU A 1 125 ? 9.766 9.466 2.638 1.00 71.56 125 LEU A CA 1
ATOM 1023 C C . LEU A 1 125 ? 8.914 10.167 3.701 1.00 71.56 125 LEU A C 1
ATOM 1025 O O . LEU A 1 125 ? 8.432 9.570 4.666 1.00 71.56 125 LEU A O 1
ATOM 1029 N N . GLU A 1 126 ? 8.649 11.450 3.473 1.00 87.12 126 GLU A N 1
ATOM 1030 C CA . GLU A 1 126 ? 7.628 12.178 4.222 1.00 87.12 126 GLU A CA 1
ATOM 1031 C C . GLU A 1 126 ? 6.227 11.629 3.895 1.00 87.12 126 GLU A C 1
ATOM 1033 O O . GLU A 1 126 ? 5.854 11.442 2.732 1.00 87.12 126 GLU A O 1
ATOM 1038 N N . TRP A 1 127 ? 5.416 11.383 4.923 1.00 90.62 127 TRP A N 1
ATOM 1039 C CA . TRP A 1 127 ? 4.034 10.941 4.765 1.00 90.62 127 TRP A CA 1
ATOM 1040 C C . TRP A 1 127 ? 3.117 11.593 5.800 1.00 90.62 127 TRP A C 1
ATOM 1042 O O . TRP A 1 127 ? 3.536 11.945 6.900 1.00 90.62 127 TRP A O 1
ATOM 1052 N N . SER A 1 128 ? 1.835 11.727 5.454 1.00 91.81 128 SER A N 1
ATOM 1053 C CA . SER A 1 128 ? 0.805 12.260 6.348 1.00 91.81 128 SER A CA 1
ATOM 1054 C C . SER A 1 128 ? -0.413 11.340 6.378 1.00 91.81 128 SER A C 1
ATOM 1056 O O . SER A 1 128 ? -0.842 10.816 5.350 1.00 91.81 128 SER A O 1
ATOM 1058 N N . LEU A 1 129 ? -0.971 11.119 7.571 1.00 92.50 129 LEU A N 1
ATOM 1059 C CA . LEU A 1 129 ? -2.153 10.282 7.782 1.00 92.50 129 LEU A CA 1
ATOM 1060 C C . LEU A 1 129 ? -3.252 11.085 8.485 1.00 92.50 129 LEU A C 1
ATOM 1062 O O . LEU A 1 129 ? -3.045 11.624 9.571 1.00 92.50 129 LEU A O 1
ATOM 1066 N N . ALA A 1 130 ? -4.446 11.099 7.899 1.00 93.19 130 ALA A N 1
ATOM 1067 C CA . ALA A 1 130 ? -5.665 11.563 8.543 1.00 93.19 130 ALA A CA 1
ATOM 1068 C C . ALA A 1 130 ? -6.339 10.397 9.272 1.00 93.19 130 ALA A C 1
ATOM 1070 O O . ALA A 1 130 ? -6.601 9.347 8.682 1.00 93.19 130 ALA A O 1
ATOM 1071 N N . ILE A 1 131 ? -6.642 10.595 10.556 1.00 94.75 131 ILE A N 1
ATOM 1072 C CA . ILE A 1 131 ? -7.306 9.597 11.397 1.00 94.75 131 ILE A CA 1
ATOM 1073 C C . ILE A 1 131 ? -8.660 10.146 11.839 1.00 94.75 131 ILE A C 1
ATOM 1075 O O . ILE A 1 131 ? -8.736 11.184 12.495 1.00 94.75 131 ILE A O 1
ATOM 1079 N N . THR A 1 132 ? -9.737 9.437 11.514 1.00 94.56 132 THR A N 1
ATOM 1080 C CA . THR A 1 132 ? -11.101 9.782 11.931 1.00 94.56 132 THR A CA 1
ATOM 1081 C C . THR A 1 132 ? -11.692 8.646 12.749 1.00 94.56 132 THR A C 1
ATOM 1083 O O . THR A 1 132 ? -11.713 7.504 12.304 1.00 94.56 132 THR A O 1
ATOM 1086 N N . LYS A 1 133 ? -12.193 8.938 13.952 1.00 93.81 133 LYS A N 1
ATOM 1087 C CA . LYS A 1 133 ? -12.893 7.946 14.776 1.00 93.81 133 LYS A CA 1
ATOM 1088 C C . LYS A 1 133 ? -14.392 8.013 14.502 1.00 93.81 133 LYS A C 1
ATOM 1090 O O . LYS A 1 133 ? -15.010 9.045 14.745 1.00 93.81 133 LYS A O 1
ATOM 1095 N N . PHE A 1 134 ? -14.985 6.909 14.060 1.00 90.38 134 PHE A N 1
ATOM 1096 C CA . PHE A 1 134 ? -16.422 6.807 13.811 1.00 90.38 134 PHE A CA 1
ATOM 1097 C C . PHE A 1 134 ? -16.955 5.471 14.333 1.00 90.38 134 PHE A C 1
ATOM 1099 O O . PHE A 1 134 ? -16.394 4.417 14.047 1.00 90.38 134 PHE A O 1
ATOM 1106 N N . GLN A 1 135 ? -18.015 5.522 15.148 1.00 87.81 135 GLN A N 1
ATOM 1107 C CA . GLN A 1 135 ? -18.642 4.342 15.771 1.00 87.81 135 GLN A CA 1
ATOM 1108 C C . GLN A 1 135 ? -17.653 3.401 16.488 1.00 87.81 135 GLN A C 1
ATOM 1110 O O . GLN A 1 135 ? -17.781 2.183 16.438 1.00 87.81 135 GLN A O 1
ATOM 1115 N N . GLY A 1 136 ? -16.655 3.978 17.164 1.00 86.62 136 GLY A N 1
ATOM 1116 C CA . GLY A 1 136 ? -15.648 3.222 17.916 1.00 86.62 136 GLY A CA 1
ATOM 1117 C C . GLY A 1 136 ? -14.426 2.783 17.107 1.00 86.62 136 GLY A C 1
ATOM 1118 O O . GLY A 1 136 ? -13.416 2.472 17.726 1.00 86.62 136 GLY A O 1
ATOM 1119 N N . VAL A 1 137 ? -14.472 2.863 15.774 1.00 91.50 137 VAL A N 1
ATOM 1120 C CA . VAL A 1 137 ? -13.410 2.401 14.866 1.00 91.50 137 VAL A CA 1
ATOM 1121 C C . VAL A 1 137 ? -12.596 3.579 14.334 1.00 91.50 137 VAL A C 1
ATOM 1123 O O . VAL A 1 137 ? -13.155 4.633 14.011 1.00 91.50 137 VAL A O 1
ATOM 1126 N N . PHE A 1 138 ? -11.275 3.420 14.235 1.00 93.69 138 PHE A N 1
ATOM 1127 C CA . PHE A 1 138 ? -10.386 4.418 13.634 1.00 93.69 138 PHE A CA 1
ATOM 1128 C C . PHE A 1 138 ? -10.218 4.185 12.127 1.00 93.69 138 PHE A C 1
ATOM 1130 O O . PHE A 1 138 ? -9.681 3.172 11.701 1.00 93.69 138 PHE A O 1
ATOM 1137 N N . TYR A 1 139 ? -10.619 5.144 11.304 1.00 93.88 139 TYR A N 1
ATOM 1138 C CA . TYR A 1 139 ? -10.390 5.136 9.862 1.00 93.88 139 TYR A CA 1
ATOM 1139 C C . TYR A 1 139 ? -9.130 5.936 9.566 1.00 93.88 139 TYR A C 1
ATOM 1141 O O . TYR A 1 139 ? -9.052 7.113 9.919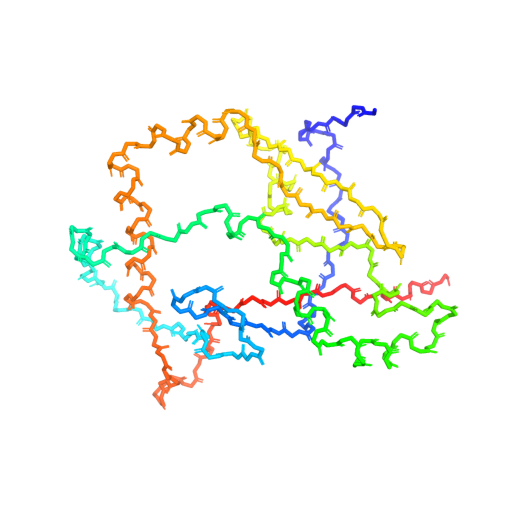 1.00 93.88 139 TYR A O 1
ATOM 1149 N N . ILE A 1 140 ? -8.140 5.290 8.953 1.00 94.38 140 ILE A N 1
ATOM 1150 C CA . ILE A 1 140 ? -6.826 5.884 8.695 1.00 94.38 140 ILE A CA 1
ATOM 1151 C C . ILE A 1 140 ? -6.642 6.007 7.188 1.00 94.38 140 ILE A C 1
ATOM 1153 O O . ILE A 1 140 ? -6.488 4.995 6.493 1.00 94.38 140 ILE A O 1
ATOM 1157 N N . ASN A 1 141 ? -6.636 7.242 6.696 1.00 92.44 141 ASN A N 1
ATOM 1158 C CA . ASN A 1 141 ? -6.389 7.555 5.297 1.00 92.44 141 ASN A CA 1
ATOM 1159 C C . ASN A 1 141 ? -5.088 8.339 5.129 1.00 92.44 141 ASN A C 1
ATOM 1161 O O . ASN A 1 141 ? -4.664 9.057 6.027 1.00 92.44 141 ASN A O 1
ATOM 1165 N N . GLU A 1 142 ? -4.464 8.210 3.965 1.00 90.50 142 GLU A N 1
ATOM 1166 C CA . GLU A 1 142 ? -3.285 9.003 3.636 1.00 90.50 142 GLU A CA 1
ATOM 1167 C C . GLU A 1 142 ? -3.706 10.366 3.096 1.00 90.50 142 GLU A C 1
ATOM 1169 O O . GLU A 1 142 ? -4.663 10.466 2.328 1.00 90.50 142 GLU A O 1
ATOM 1174 N N . VAL A 1 143 ? -2.976 11.400 3.500 1.00 90.56 143 VAL A N 1
ATOM 1175 C CA . VAL A 1 143 ? -3.064 12.739 2.927 1.00 90.56 143 VAL A CA 1
ATOM 1176 C C . VAL A 1 143 ? -1.775 12.976 2.158 1.00 90.56 143 VAL A C 1
ATOM 1178 O O . VAL A 1 143 ? -0.685 12.820 2.708 1.00 90.56 143 VAL A O 1
ATOM 1181 N N . GLU A 1 144 ? -1.896 13.315 0.876 1.00 89.38 144 GLU A N 1
ATOM 1182 C CA . GLU A 1 144 ? -0.727 13.620 0.055 1.00 89.38 144 GLU A CA 1
ATOM 1183 C C . GLU A 1 144 ? -0.022 14.869 0.603 1.00 89.38 144 GLU A C 1
ATOM 1185 O O . GLU A 1 144 ? -0.652 15.906 0.816 1.00 89.38 144 GLU A O 1
ATOM 1190 N N . THR A 1 145 ? 1.281 14.750 0.863 1.00 91.62 145 THR A N 1
ATOM 1191 C CA . THR A 1 145 ? 2.132 15.871 1.273 1.00 91.62 145 THR A CA 1
ATOM 1192 C C . THR A 1 145 ? 2.495 16.726 0.062 1.00 91.62 145 THR A C 1
ATOM 1194 O O . THR A 1 145 ? 2.439 16.274 -1.085 1.00 91.62 145 THR A O 1
ATOM 1197 N N . GLU A 1 146 ? 2.909 17.969 0.298 1.00 91.56 146 GLU A N 1
ATOM 1198 C CA . GLU A 1 146 ? 3.366 18.858 -0.776 1.00 91.56 146 GLU A CA 1
ATOM 1199 C C . GLU A 1 146 ? 4.580 18.274 -1.518 1.00 91.56 146 GLU A C 1
ATOM 1201 O O . GLU A 1 146 ? 4.616 18.271 -2.749 1.00 91.56 146 GLU A O 1
ATOM 1206 N N . SER A 1 147 ? 5.523 17.687 -0.775 1.00 90.31 147 SER A N 1
ATOM 1207 C CA . SER A 1 147 ? 6.692 16.980 -1.305 1.00 90.31 147 SER A CA 1
ATOM 1208 C C . SER A 1 147 ? 6.294 15.810 -2.218 1.00 90.31 147 SER A C 1
ATOM 1210 O O . SER A 1 147 ? 6.785 15.711 -3.346 1.00 90.31 147 SER A O 1
ATOM 1212 N N . ALA A 1 148 ? 5.342 14.972 -1.793 1.00 88.81 148 ALA A N 1
ATOM 1213 C CA . ALA A 1 148 ? 4.835 13.854 -2.590 1.00 88.81 148 ALA A CA 1
ATOM 1214 C C . ALA A 1 148 ? 4.065 14.317 -3.839 1.00 88.81 148 ALA A C 1
ATOM 1216 O O . ALA A 1 148 ? 4.216 13.727 -4.912 1.00 88.81 148 ALA A O 1
ATOM 1217 N N . CYS A 1 149 ? 3.273 15.388 -3.722 1.00 89.75 149 CYS A N 1
ATOM 1218 C CA . CYS A 1 149 ? 2.563 15.997 -4.846 1.00 89.75 149 CYS A CA 1
ATOM 1219 C C . CYS A 1 149 ? 3.549 16.534 -5.894 1.00 89.75 149 CYS A C 1
ATOM 1221 O O . CYS A 1 149 ? 3.449 16.191 -7.075 1.00 89.75 149 CYS A O 1
ATOM 1223 N N . CYS A 1 150 ? 4.553 17.299 -5.456 1.00 90.88 150 CYS A N 1
ATOM 1224 C CA . CYS A 1 150 ? 5.607 17.833 -6.314 1.00 90.88 150 CYS A CA 1
ATOM 1225 C C . CYS A 1 150 ? 6.385 16.709 -7.014 1.00 90.88 150 CYS A C 1
ATOM 1227 O O . CYS A 1 150 ? 6.579 16.757 -8.230 1.00 90.88 150 CYS A O 1
ATOM 1229 N N . TYR A 1 151 ? 6.764 15.655 -6.282 1.00 89.06 151 TYR A N 1
ATOM 1230 C CA . TYR A 1 151 ? 7.427 14.484 -6.856 1.00 89.06 151 TYR A CA 1
ATOM 1231 C C . TYR A 1 151 ? 6.567 13.805 -7.929 1.00 89.06 151 TYR A C 1
ATOM 1233 O O . TYR A 1 151 ? 7.066 13.481 -9.005 1.00 89.06 151 TYR A O 1
ATOM 1241 N N . ARG A 1 152 ? 5.266 13.616 -7.668 1.00 88.69 152 ARG A N 1
ATOM 1242 C CA . ARG A 1 152 ? 4.322 13.002 -8.614 1.00 88.69 152 ARG A CA 1
ATOM 1243 C C . ARG A 1 152 ? 4.153 13.836 -9.885 1.00 88.69 152 ARG A C 1
ATOM 1245 O O . ARG A 1 152 ? 4.176 13.274 -10.977 1.00 88.69 152 ARG A O 1
ATOM 1252 N N . GLN A 1 153 ? 3.998 15.152 -9.751 1.00 89.50 153 GLN A N 1
ATOM 1253 C CA . GLN A 1 153 ? 3.828 16.068 -10.885 1.00 89.50 153 GLN A CA 1
ATOM 1254 C C . GLN A 1 153 ? 5.092 16.179 -11.745 1.00 89.50 153 GLN A C 1
ATOM 1256 O O . GLN A 1 153 ? 4.995 16.275 -12.964 1.00 89.50 153 GLN A O 1
ATOM 1261 N N . ASN A 1 154 ? 6.271 16.109 -11.122 1.00 92.81 154 ASN A N 1
ATOM 1262 C CA . ASN A 1 154 ? 7.563 16.231 -11.797 1.00 92.81 154 ASN A CA 1
ATOM 1263 C C . ASN A 1 154 ? 8.206 14.874 -12.136 1.00 92.81 154 ASN A C 1
ATOM 1265 O O . ASN A 1 154 ? 9.420 14.800 -12.344 1.00 92.81 154 ASN A O 1
ATOM 1269 N N . ARG A 1 155 ? 7.431 13.779 -12.193 1.00 91.38 155 ARG A N 1
ATOM 1270 C CA . ARG A 1 155 ? 7.985 12.473 -12.577 1.00 91.38 155 ARG A CA 1
ATOM 1271 C C . ARG A 1 155 ? 8.532 12.518 -13.998 1.00 91.38 155 ARG A C 1
ATOM 1273 O O . ARG A 1 155 ? 7.826 12.859 -14.946 1.00 91.38 155 ARG A O 1
ATOM 1280 N N . THR A 1 156 ? 9.785 12.101 -14.130 1.00 94.19 156 THR A N 1
ATOM 1281 C CA . THR A 1 156 ? 10.459 11.958 -15.418 1.00 94.19 156 THR A CA 1
ATOM 1282 C C . THR A 1 156 ? 9.829 10.834 -16.239 1.00 94.19 156 THR A C 1
ATOM 1284 O O . THR A 1 156 ? 9.247 9.894 -15.693 1.00 94.19 156 THR A O 1
ATOM 1287 N N . GLU A 1 157 ? 10.001 10.889 -17.559 1.00 92.56 157 GLU A N 1
ATOM 1288 C CA . GLU A 1 157 ? 9.565 9.809 -18.454 1.00 92.56 157 GLU A CA 1
ATOM 1289 C C . GLU A 1 157 ? 10.219 8.471 -18.100 1.00 92.56 157 GLU A C 1
ATOM 1291 O O . GLU A 1 157 ? 9.555 7.441 -18.103 1.00 92.56 157 GLU A O 1
ATOM 1296 N N . SER A 1 158 ? 11.486 8.493 -17.677 1.00 92.31 158 SER A N 1
ATOM 1297 C CA . SER A 1 158 ? 12.172 7.291 -17.196 1.00 92.31 158 SER A CA 1
ATOM 1298 C C . SER A 1 158 ? 11.496 6.687 -15.957 1.00 92.31 158 SER A C 1
ATOM 1300 O O . SER A 1 158 ? 11.364 5.470 -15.864 1.00 92.31 158 SER A O 1
ATOM 1302 N N . HIS A 1 159 ? 11.015 7.508 -15.013 1.00 90.81 159 HIS A N 1
ATOM 1303 C CA . HIS A 1 159 ? 10.274 6.997 -13.856 1.00 90.81 159 HIS A CA 1
ATOM 1304 C C . HIS A 1 159 ? 8.930 6.381 -14.251 1.00 90.81 159 HIS A C 1
ATOM 1306 O O . HIS A 1 159 ? 8.570 5.332 -13.719 1.00 90.81 159 HIS A O 1
ATOM 1312 N N . LYS A 1 160 ? 8.203 6.998 -15.188 1.00 90.56 160 LYS A N 1
ATOM 1313 C CA . LYS A 1 160 ? 6.939 6.452 -15.702 1.00 90.56 160 LYS A CA 1
ATOM 1314 C C . LYS A 1 160 ? 7.159 5.116 -16.418 1.00 90.56 160 LYS A C 1
ATOM 1316 O O . LYS A 1 160 ? 6.447 4.154 -16.141 1.00 90.56 160 LYS A O 1
ATOM 1321 N N . GLU A 1 161 ? 8.210 5.021 -17.230 1.00 92.62 161 GLU A N 1
ATOM 1322 C CA . GLU A 1 161 ? 8.603 3.783 -17.908 1.00 92.62 161 GLU A CA 1
ATOM 1323 C C . GLU A 1 161 ? 8.950 2.676 -16.896 1.00 92.62 161 GLU A C 1
ATOM 1325 O O . GLU A 1 161 ? 8.462 1.551 -17.005 1.00 92.62 161 GLU A O 1
ATOM 1330 N N . ASN A 1 162 ? 9.703 2.999 -15.840 1.00 93.19 162 ASN A N 1
ATOM 1331 C CA . ASN A 1 162 ? 10.025 2.043 -14.775 1.00 93.19 162 ASN A CA 1
ATOM 1332 C C . ASN A 1 162 ? 8.772 1.557 -14.020 1.00 93.19 162 ASN A C 1
ATOM 1334 O O . ASN A 1 162 ? 8.679 0.381 -13.659 1.00 93.19 162 ASN A O 1
ATOM 1338 N N . MET A 1 163 ? 7.793 2.437 -13.780 1.00 89.50 163 MET A N 1
ATOM 1339 C CA . MET A 1 163 ? 6.508 2.048 -13.183 1.00 89.50 163 MET A CA 1
ATOM 1340 C C . MET A 1 163 ? 5.740 1.090 -14.103 1.00 89.50 163 MET A C 1
ATOM 1342 O O . MET A 1 163 ? 5.218 0.070 -13.637 1.00 89.50 163 MET A O 1
ATOM 1346 N N . TYR A 1 164 ? 5.727 1.380 -15.405 1.00 90.56 164 TYR A N 1
ATOM 1347 C CA . TYR A 1 164 ? 5.108 0.536 -16.420 1.00 90.56 164 TYR A CA 1
ATOM 1348 C C . TYR A 1 164 ? 5.750 -0.852 -16.505 1.00 90.56 164 TYR A C 1
ATOM 1350 O O . TYR A 1 164 ? 5.038 -1.854 -16.563 1.00 90.56 164 TYR A O 1
ATOM 1358 N N . TRP A 1 165 ? 7.079 -0.955 -16.411 1.00 93.31 165 TRP A N 1
ATOM 1359 C CA . TRP A 1 165 ? 7.772 -2.250 -16.386 1.00 93.31 165 TRP A CA 1
ATOM 1360 C C . TRP A 1 165 ? 7.261 -3.162 -15.270 1.00 93.31 165 TRP A C 1
ATOM 1362 O O . TRP A 1 165 ? 7.099 -4.366 -15.472 1.00 93.31 165 TRP A O 1
ATOM 1372 N N . GLY A 1 166 ? 6.938 -2.589 -14.107 1.00 90.38 166 GLY A N 1
ATOM 1373 C CA . GLY A 1 166 ? 6.320 -3.321 -13.007 1.00 90.38 166 GLY A CA 1
ATOM 1374 C C . GLY A 1 166 ? 4.925 -3.854 -13.350 1.00 90.38 166 GLY A C 1
ATOM 1375 O O . GLY A 1 166 ? 4.565 -4.945 -12.906 1.00 90.38 166 GLY A O 1
ATOM 1376 N N . TYR A 1 167 ? 4.137 -3.120 -14.138 1.00 87.00 167 TYR A N 1
ATOM 1377 C CA . TYR A 1 167 ? 2.856 -3.595 -14.666 1.00 87.00 167 TYR A CA 1
ATOM 1378 C C . TYR A 1 167 ? 3.047 -4.678 -15.738 1.00 87.00 167 TYR A C 1
ATOM 1380 O O . TYR A 1 167 ? 2.406 -5.724 -15.667 1.00 87.00 167 TYR A O 1
ATOM 1388 N N . MET A 1 168 ? 3.977 -4.504 -16.676 1.00 89.75 168 MET A N 1
ATOM 1389 C CA . MET A 1 168 ? 4.213 -5.491 -17.734 1.00 89.75 168 MET A CA 1
ATOM 1390 C C . MET A 1 168 ? 4.782 -6.805 -17.218 1.00 89.75 168 MET A C 1
ATOM 1392 O O . MET A 1 168 ? 4.310 -7.872 -17.606 1.00 89.75 168 MET A O 1
ATOM 1396 N N . PHE A 1 169 ? 5.720 -6.755 -16.274 1.00 91.88 169 PHE A N 1
ATOM 1397 C CA . PHE A 1 169 ? 6.228 -7.952 -15.602 1.00 91.88 169 PHE A CA 1
ATOM 1398 C C . PHE A 1 169 ? 5.093 -8.780 -14.986 1.00 91.88 169 PHE A C 1
ATOM 1400 O O . PHE A 1 169 ? 5.043 -10.008 -15.088 1.00 91.88 169 PHE A O 1
ATOM 1407 N N . LYS A 1 170 ? 4.140 -8.087 -14.362 1.00 88.19 170 LYS A N 1
ATOM 1408 C CA . LYS A 1 170 ? 2.955 -8.703 -13.777 1.00 88.19 170 LYS A CA 1
ATOM 1409 C C . LYS A 1 170 ? 2.072 -9.365 -14.835 1.00 88.19 170 LYS A C 1
ATOM 1411 O O . LYS A 1 170 ? 1.533 -10.426 -14.554 1.00 88.19 170 LYS A O 1
ATOM 1416 N N . GLN A 1 171 ? 1.943 -8.787 -16.027 1.00 87.38 171 GLN A N 1
ATOM 1417 C CA . GLN A 1 171 ? 1.178 -9.396 -17.120 1.00 87.38 171 GLN A CA 1
ATOM 1418 C C . GLN A 1 171 ? 1.822 -10.691 -17.627 1.00 87.38 171 GLN A C 1
ATOM 1420 O O . GLN A 1 171 ? 1.114 -11.668 -17.850 1.00 87.38 171 GLN A O 1
ATOM 1425 N N . TYR A 1 172 ? 3.153 -10.743 -17.729 1.00 89.38 172 TYR A N 1
ATOM 1426 C CA . TYR A 1 172 ? 3.860 -11.961 -18.143 1.00 89.38 172 TYR A CA 1
ATOM 1427 C C . TYR A 1 172 ? 3.761 -13.116 -17.139 1.00 89.38 172 TYR A C 1
ATOM 1429 O O . TYR A 1 172 ? 3.885 -14.276 -17.519 1.00 89.38 172 TYR A O 1
ATOM 1437 N N . THR A 1 173 ? 3.542 -12.815 -15.860 1.00 89.94 173 THR A N 1
ATOM 1438 C CA . THR A 1 173 ? 3.537 -13.801 -14.764 1.00 89.94 173 THR A CA 1
ATOM 1439 C C . THR A 1 173 ? 2.124 -14.167 -14.301 1.00 89.94 173 THR A C 1
ATOM 1441 O O . THR A 1 173 ? 1.940 -14.643 -13.178 1.00 89.94 173 THR A O 1
ATOM 1444 N N . ARG A 1 174 ? 1.099 -13.920 -15.133 1.00 85.25 174 ARG A N 1
ATOM 1445 C CA . ARG A 1 174 ? -0.316 -14.099 -14.767 1.00 85.25 174 ARG A CA 1
ATOM 1446 C C . ARG A 1 174 ? -1.154 -14.795 -15.819 1.00 85.25 174 ARG A C 1
ATOM 1448 O O . ARG A 1 174 ? -1.011 -14.557 -17.011 1.00 85.25 174 ARG A O 1
ATOM 1455 N N . ALA A 1 175 ? -2.143 -15.545 -15.339 1.00 82.44 175 ALA A N 1
ATOM 1456 C CA . ALA A 1 175 ? -3.244 -16.064 -16.143 1.00 82.44 175 ALA A CA 1
ATOM 1457 C C . ALA A 1 175 ? -4.609 -15.659 -15.559 1.00 82.44 175 ALA A C 1
ATOM 1459 O O . ALA A 1 175 ? -4.783 -15.565 -14.342 1.00 82.44 175 ALA A O 1
ATOM 1460 N N . GLY A 1 176 ? -5.586 -15.425 -16.445 1.00 68.31 176 GLY A N 1
ATOM 1461 C CA . GLY A 1 176 ? -6.972 -15.076 -16.091 1.00 68.31 176 GLY A CA 1
ATOM 1462 C C . GLY A 1 176 ? -7.894 -16.273 -15.827 1.00 68.31 176 GLY A C 1
ATOM 1463 O O . GLY A 1 176 ? -9.041 -16.085 -15.442 1.00 68.31 176 GLY A O 1
ATOM 1464 N N . ARG A 1 177 ? -7.423 -17.505 -16.042 1.00 61.34 177 ARG A N 1
ATOM 1465 C CA . ARG A 1 177 ? -8.138 -18.743 -15.695 1.00 61.34 177 ARG A CA 1
ATOM 1466 C C . ARG A 1 177 ? -7.191 -19.666 -14.945 1.00 61.34 177 ARG A C 1
ATOM 1468 O O . ARG A 1 177 ? -5.981 -19.605 -15.164 1.00 61.34 177 ARG A O 1
ATOM 1475 N N . THR A 1 178 ? -7.741 -20.522 -14.088 1.00 51.28 178 THR A N 1
ATOM 1476 C CA . THR A 1 178 ? -6.985 -21.613 -13.473 1.00 51.28 178 THR A CA 1
ATOM 1477 C C . THR A 1 178 ? -6.344 -22.444 -14.581 1.00 51.28 178 THR A C 1
ATOM 1479 O O . THR A 1 178 ? -7.020 -22.985 -15.457 1.00 51.28 178 THR A O 1
ATOM 1482 N N . CYS A 1 179 ? -5.014 -22.507 -14.590 1.00 39.88 179 CYS A N 1
ATOM 1483 C CA . CYS A 1 179 ? -4.314 -23.422 -15.472 1.00 39.88 179 CYS A CA 1
ATOM 1484 C C . CYS A 1 179 ? -4.570 -24.836 -14.938 1.00 39.88 179 CYS A C 1
ATOM 1486 O O . CYS A 1 179 ? -4.083 -25.185 -13.865 1.00 39.88 179 CYS A O 1
ATOM 1488 N N . THR A 1 180 ? -5.320 -25.661 -15.672 1.00 43.09 180 THR A N 1
ATOM 1489 C CA . THR A 1 180 ? -5.607 -27.067 -15.315 1.00 43.09 180 THR A CA 1
ATOM 1490 C C . THR A 1 180 ? -4.350 -27.938 -15.193 1.00 43.09 180 THR A C 1
ATOM 1492 O O . THR A 1 180 ? -4.443 -29.083 -14.766 1.00 43.09 180 THR A O 1
ATOM 1495 N N . VAL A 1 181 ? -3.177 -27.407 -15.554 1.00 41.81 181 VAL A N 1
ATOM 1496 C CA . VAL A 1 181 ? -1.883 -28.101 -15.521 1.00 41.81 181 V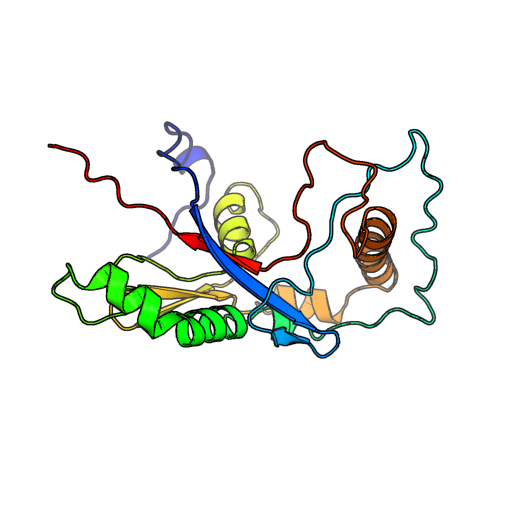AL A CA 1
ATOM 1497 C C . VAL A 1 181 ? -1.095 -27.828 -14.228 1.00 41.81 181 VAL A C 1
ATOM 1499 O O . VAL A 1 181 ? -0.204 -28.603 -13.897 1.00 41.81 181 VAL A O 1
ATOM 1502 N N . CYS A 1 182 ? -1.422 -26.789 -13.448 1.00 36.41 182 CYS A N 1
ATOM 1503 C CA . CYS A 1 182 ? -0.647 -26.435 -12.253 1.00 36.41 182 CYS A CA 1
ATOM 1504 C C . CYS A 1 182 ? -1.413 -26.756 -10.960 1.00 36.41 182 CYS A C 1
ATOM 1506 O O . CYS A 1 182 ? -2.116 -25.921 -10.398 1.00 36.41 182 CYS A O 1
ATOM 1508 N N . SER A 1 183 ? -1.275 -27.993 -10.475 1.00 28.91 183 SER A N 1
ATOM 1509 C CA . SER A 1 183 ? -1.854 -28.466 -9.209 1.00 28.91 183 SER A CA 1
ATOM 1510 C C . SER A 1 183 ? -1.002 -28.117 -7.977 1.00 28.91 183 SER A C 1
ATOM 1512 O O . SER A 1 183 ? -1.038 -28.845 -6.982 1.00 28.91 183 SER A O 1
ATOM 1514 N N . ARG A 1 184 ? -0.170 -27.072 -8.032 1.00 30.64 184 ARG A N 1
ATOM 1515 C CA . ARG A 1 184 ? 0.685 -26.667 -6.909 1.00 30.64 184 ARG A CA 1
ATOM 1516 C C . ARG A 1 184 ? 0.596 -25.158 -6.716 1.00 30.64 184 ARG A C 1
ATOM 1518 O O . ARG A 1 184 ? 0.978 -24.399 -7.593 1.00 30.64 184 ARG A O 1
ATOM 1525 N N . GLU A 1 185 ? 0.016 -24.785 -5.577 1.00 34.50 185 GLU A N 1
ATOM 1526 C CA . GLU A 1 185 ? 0.054 -23.461 -4.942 1.00 34.50 185 GLU A CA 1
ATOM 1527 C C . GLU A 1 185 ? -0.122 -22.275 -5.899 1.00 34.50 185 GLU A C 1
ATOM 1529 O O . GLU A 1 185 ? 0.803 -21.548 -6.253 1.00 34.50 185 GLU A O 1
ATOM 1534 N N . CYS A 1 186 ? -1.374 -22.055 -6.291 1.00 27.97 186 CYS A N 1
ATOM 1535 C CA . CYS A 1 186 ? -1.801 -20.800 -6.887 1.00 27.97 186 CYS A CA 1
ATOM 1536 C C . CYS A 1 186 ? -1.667 -19.665 -5.857 1.00 27.97 186 CYS A C 1
ATOM 1538 O O . CYS A 1 186 ? -2.506 -19.523 -4.970 1.00 27.97 186 CYS A O 1
ATOM 1540 N N . TRP A 1 187 ? -0.622 -18.847 -5.978 1.00 31.47 187 TRP A N 1
ATOM 1541 C CA . TRP A 1 187 ? -0.487 -17.617 -5.199 1.00 31.47 187 TRP A CA 1
ATOM 1542 C C . TRP A 1 187 ? -1.417 -16.543 -5.774 1.00 31.47 187 TRP A C 1
ATOM 1544 O O . TRP A 1 187 ? -1.317 -16.185 -6.951 1.00 31.47 187 TRP A O 1
ATOM 1554 N N . ASN A 1 188 ? -2.332 -16.042 -4.939 1.00 36.06 188 ASN A N 1
ATOM 1555 C CA . ASN A 1 188 ? -3.294 -15.009 -5.314 1.00 36.06 188 ASN A CA 1
ATOM 1556 C C . ASN A 1 188 ? -2.569 -13.692 -5.606 1.00 36.06 188 ASN A C 1
ATOM 1558 O O . ASN A 1 188 ? -1.926 -13.106 -4.732 1.00 36.06 188 ASN A O 1
ATOM 1562 N N . LEU A 1 189 ? -2.707 -13.191 -6.831 1.00 43.12 189 LEU A N 1
ATOM 1563 C CA . LEU A 1 189 ? -2.255 -11.861 -7.208 1.00 43.12 189 LEU A CA 1
ATOM 1564 C C . LEU A 1 189 ? -3.484 -11.065 -7.660 1.00 43.12 189 LEU A C 1
ATOM 1566 O O . LEU A 1 189 ? -4.207 -11.497 -8.549 1.00 43.12 189 LEU A O 1
ATOM 1570 N N . PHE A 1 190 ? -3.674 -9.880 -7.073 1.00 46.97 190 PHE A N 1
ATOM 1571 C CA . PHE A 1 190 ? -4.631 -8.845 -7.509 1.00 46.97 190 PHE A CA 1
ATOM 1572 C C . PHE A 1 190 ? -6.074 -9.039 -7.044 1.00 46.97 190 PHE A C 1
ATOM 1574 O O . PHE A 1 190 ? -7.023 -8.926 -7.807 1.00 46.97 190 PHE A O 1
ATOM 1581 N N . VAL A 1 191 ? -6.225 -9.245 -5.741 1.00 50.16 191 VAL A N 1
ATOM 1582 C CA . VAL A 1 191 ? -7.497 -9.067 -5.047 1.00 50.16 191 VAL A CA 1
ATOM 1583 C C . VAL A 1 191 ? -7.275 -8.155 -3.854 1.00 50.16 191 VAL A C 1
ATOM 1585 O O . VAL A 1 191 ? -6.251 -8.248 -3.168 1.00 50.16 191 VAL A O 1
ATOM 1588 N N . CYS A 1 192 ? -8.216 -7.245 -3.621 1.00 66.62 192 CYS A N 1
ATOM 1589 C CA . CYS A 1 192 ? -8.229 -6.460 -2.401 1.00 66.62 192 CYS A CA 1
ATOM 1590 C C . CYS A 1 192 ? -8.798 -7.320 -1.274 1.00 66.62 192 CYS A C 1
ATOM 1592 O O . CYS A 1 192 ? -10.009 -7.367 -1.080 1.00 66.62 192 CYS A O 1
ATOM 1594 N N . SER A 1 193 ? -7.920 -8.011 -0.549 1.00 65.88 193 SER A N 1
ATOM 1595 C CA . SER A 1 193 ? -8.313 -8.772 0.636 1.00 65.88 193 SER A CA 1
ATOM 1596 C C . SER A 1 193 ? -8.516 -7.843 1.828 1.00 65.88 193 SER A C 1
ATOM 1598 O O . SER A 1 193 ? -7.662 -7.003 2.143 1.00 65.88 193 SER A O 1
ATOM 1600 N N . ILE A 1 194 ? -9.638 -8.024 2.514 1.00 72.75 194 ILE A N 1
ATOM 1601 C CA . ILE A 1 194 ? -9.924 -7.399 3.798 1.00 72.75 194 ILE A CA 1
ATOM 1602 C C . ILE A 1 194 ? -9.482 -8.371 4.877 1.00 72.75 194 ILE A C 1
ATOM 1604 O O . ILE A 1 194 ? -9.876 -9.533 4.882 1.00 72.75 194 ILE A O 1
ATOM 1608 N N . LEU A 1 195 ? -8.614 -7.900 5.764 1.00 71.62 195 LEU A N 1
ATOM 1609 C CA . LEU A 1 195 ? -8.021 -8.721 6.809 1.00 71.62 195 LEU A CA 1
ATOM 1610 C C . LEU A 1 195 ? -8.456 -8.191 8.169 1.00 71.62 195 LEU A C 1
ATOM 1612 O O . LEU A 1 195 ? -8.407 -6.980 8.403 1.00 71.62 195 LEU A O 1
ATOM 1616 N N . HIS A 1 196 ? -8.818 -9.097 9.071 1.00 72.75 196 HIS A N 1
ATOM 1617 C CA . HIS A 1 196 ? -9.091 -8.782 10.472 1.00 72.75 196 HIS A CA 1
ATOM 1618 C C . HIS A 1 196 ? -8.114 -9.497 11.401 1.00 72.75 196 HIS A C 1
ATOM 1620 O O . HIS A 1 196 ? -7.473 -10.487 11.042 1.00 72.75 196 HIS A O 1
ATOM 1626 N N . HIS A 1 197 ? -7.996 -8.951 12.608 1.00 66.44 197 HIS A N 1
ATOM 1627 C CA . HIS A 1 197 ? -7.284 -9.558 13.716 1.00 66.44 197 HIS A CA 1
ATOM 1628 C C . HIS A 1 197 ? -8.283 -10.239 14.659 1.00 66.44 197 HIS A C 1
ATOM 1630 O O . HIS A 1 197 ? -8.998 -9.569 15.408 1.00 66.44 197 HIS A O 1
ATOM 1636 N N . SER A 1 198 ? -8.257 -11.569 14.734 1.00 52.72 198 SER A N 1
ATOM 1637 C CA . SER A 1 198 ? -9.048 -12.311 15.719 1.00 52.72 198 SER A CA 1
ATOM 1638 C C . SER A 1 198 ? -8.567 -11.996 17.140 1.00 52.72 198 SER A C 1
ATOM 1640 O O . SER A 1 198 ? -7.490 -12.420 17.533 1.00 52.72 198 SER A O 1
ATOM 1642 N N . LYS A 1 199 ? -9.361 -11.300 17.964 1.00 53.97 199 LYS A N 1
ATOM 1643 C CA . LYS A 1 199 ? -9.032 -11.102 19.388 1.00 53.97 199 LYS A CA 1
ATOM 1644 C C . LYS A 1 199 ? -9.070 -12.452 20.117 1.00 53.97 199 LYS A C 1
ATOM 1646 O O . LYS A 1 199 ? -10.115 -12.854 20.629 1.00 53.97 199 LYS A O 1
ATOM 1651 N N . LYS A 1 200 ? -7.941 -13.162 20.212 1.00 47.59 200 LYS A N 1
ATOM 1652 C CA . LYS A 1 200 ? -7.826 -14.266 21.170 1.00 47.59 200 LYS A CA 1
ATOM 1653 C C . LYS A 1 200 ? -7.879 -13.656 22.567 1.00 47.59 200 LYS A C 1
ATOM 1655 O O . LYS A 1 200 ? -7.011 -12.881 22.958 1.00 47.59 200 LYS A O 1
ATOM 1660 N N . LYS A 1 201 ? -8.933 -13.972 23.327 1.00 42.44 201 LYS A N 1
ATOM 1661 C CA . LYS A 1 201 ? -8.985 -13.653 24.756 1.00 42.44 201 LYS A CA 1
ATOM 1662 C C . LYS A 1 201 ? -7.789 -14.343 25.408 1.00 42.44 201 LYS A C 1
ATOM 1664 O O . LYS A 1 201 ? -7.813 -15.559 25.573 1.00 42.44 201 LYS A O 1
ATOM 1669 N N . CYS A 1 202 ? -6.758 -13.588 25.781 1.00 34.38 202 CYS A N 1
ATOM 1670 C CA . CYS A 1 202 ? -5.806 -14.069 26.772 1.00 34.38 202 CYS A CA 1
ATOM 1671 C C . CYS A 1 202 ? -6.613 -14.402 28.029 1.00 34.38 202 CYS A C 1
ATOM 1673 O O . CYS A 1 202 ? -7.171 -13.505 28.669 1.00 34.38 202 CYS A O 1
ATOM 1675 N N . CYS A 1 203 ? -6.730 -15.692 28.347 1.00 37.75 203 CYS A N 1
ATOM 1676 C CA . CYS A 1 203 ? -7.116 -16.113 29.683 1.00 37.75 203 CYS A CA 1
ATOM 1677 C C . CYS A 1 203 ? -6.125 -15.469 30.660 1.00 37.75 203 CYS A C 1
ATOM 1679 O O . CYS A 1 203 ? -4.914 -15.592 30.479 1.00 37.75 203 CYS A O 1
ATOM 1681 N N . LYS A 1 204 ? -6.668 -14.709 31.614 1.00 35.59 204 LYS A N 1
ATOM 1682 C CA . LYS A 1 204 ? -5.929 -14.210 32.774 1.00 35.59 204 LYS A CA 1
ATOM 1683 C C . LYS A 1 204 ? -5.435 -15.368 33.627 1.00 35.59 204 LYS A C 1
ATOM 1685 O O . LYS A 1 204 ? -6.186 -16.366 33.714 1.00 35.59 204 LYS A O 1
#

Radius of gyration: 20.33 Å; chains: 1; bounding box: 42×47×60 Å